Protein AF-A0A1E4HZ89-F1 (afdb_monomer_lite)

pLDDT: mean 83.58, std 18.65, range [28.02, 98.62]

Radius of gyration: 20.71 Å; chains: 1; bounding box: 51×68×58 Å

Structure (mmCIF, N/CA/C/O backbone):
data_AF-A0A1E4HZ89-F1
#
_entry.id   AF-A0A1E4HZ89-F1
#
loop_
_atom_site.group_PDB
_atom_site.id
_atom_site.type_symbol
_atom_site.label_atom_id
_atom_site.label_alt_id
_atom_site.label_comp_id
_atom_site.label_asym_id
_atom_site.label_entity_id
_atom_site.label_seq_id
_atom_site.pdbx_PDB_ins_code
_atom_site.Cartn_x
_atom_site.Cartn_y
_atom_site.Cartn_z
_atom_site.occupancy
_atom_site.B_iso_or_equiv
_atom_site.auth_seq_id
_atom_site.auth_comp_id
_atom_site.auth_asym_id
_atom_site.auth_atom_id
_atom_site.pdbx_PDB_model_num
ATOM 1 N N . MET A 1 1 ? -12.493 -51.274 3.782 1.00 38.47 1 MET A N 1
ATOM 2 C CA . MET A 1 1 ? -12.493 -49.845 4.154 1.00 38.47 1 MET A CA 1
ATOM 3 C C . MET A 1 1 ? -11.578 -49.133 3.180 1.00 38.47 1 MET A C 1
ATOM 5 O O . MET A 1 1 ? -10.373 -49.321 3.256 1.00 38.47 1 MET A O 1
ATOM 9 N N . HIS A 1 2 ? -12.146 -48.437 2.197 1.00 28.73 2 HIS A N 1
ATOM 10 C CA . HIS A 1 2 ? -11.366 -47.628 1.265 1.00 28.73 2 HIS A CA 1
ATOM 11 C C . HIS A 1 2 ? -11.019 -46.309 1.952 1.00 28.73 2 HIS A C 1
ATOM 13 O O . HIS A 1 2 ? -11.906 -45.521 2.266 1.00 28.73 2 HIS A O 1
ATOM 19 N N . SER A 1 3 ? -9.734 -46.107 2.233 1.00 28.02 3 SER A N 1
ATOM 20 C CA . SER A 1 3 ? -9.190 -44.821 2.651 1.00 28.02 3 SER A CA 1
ATOM 21 C C . SER A 1 3 ? -9.197 -43.888 1.444 1.00 28.02 3 SER A C 1
ATOM 23 O O . SER A 1 3 ? -8.428 -44.079 0.501 1.00 28.02 3 SER A O 1
ATOM 25 N N . VAL A 1 4 ? -10.090 -42.905 1.459 1.00 31.19 4 VAL A N 1
ATOM 26 C CA . VAL A 1 4 ? -10.062 -41.792 0.513 1.00 31.19 4 VAL A CA 1
ATOM 27 C C . VAL A 1 4 ? -8.938 -40.863 0.964 1.00 31.19 4 VAL A C 1
ATOM 29 O O . VAL A 1 4 ? -9.055 -40.189 1.984 1.00 31.19 4 VAL A O 1
ATOM 32 N N . SER A 1 5 ? -7.821 -40.876 0.239 1.00 31.05 5 SER A N 1
ATOM 33 C CA . SER A 1 5 ? -6.801 -39.838 0.344 1.00 31.05 5 SER A CA 1
ATOM 34 C C . SER A 1 5 ? -7.347 -38.578 -0.320 1.00 31.05 5 SER A C 1
ATOM 36 O O . SER A 1 5 ? -7.520 -38.551 -1.540 1.00 31.05 5 SER A O 1
ATOM 38 N N . PHE A 1 6 ? -7.626 -37.541 0.462 1.00 32.03 6 PHE A N 1
ATOM 39 C CA . PHE A 1 6 ? -7.800 -36.205 -0.092 1.00 32.03 6 PHE A CA 1
ATOM 40 C C . PHE A 1 6 ? -6.425 -35.736 -0.574 1.00 32.03 6 PHE A C 1
ATOM 42 O O . PHE A 1 6 ? -5.518 -35.531 0.230 1.00 32.03 6 PHE A O 1
ATOM 49 N N . GLN A 1 7 ? -6.249 -35.640 -1.893 1.00 33.28 7 GLN A N 1
ATOM 50 C CA . GLN A 1 7 ? -5.166 -34.844 -2.458 1.00 33.28 7 GLN A CA 1
ATOM 51 C C . GLN A 1 7 ? -5.393 -33.406 -1.989 1.00 33.28 7 GLN A C 1
ATOM 53 O O . GLN A 1 7 ? -6.459 -32.843 -2.239 1.00 33.28 7 GLN A O 1
ATOM 58 N N . ALA A 1 8 ? -4.415 -32.841 -1.282 1.00 37.22 8 ALA A N 1
ATOM 59 C CA . ALA A 1 8 ? -4.317 -31.401 -1.125 1.00 37.22 8 ALA A CA 1
ATOM 60 C C . ALA A 1 8 ? -4.222 -30.826 -2.543 1.00 37.22 8 ALA A C 1
ATOM 62 O O . ALA A 1 8 ? -3.227 -31.045 -3.231 1.00 37.22 8 ALA A O 1
ATOM 63 N N . GLY A 1 9 ? -5.307 -30.220 -3.025 1.00 33.50 9 GLY A N 1
ATOM 64 C CA . GLY A 1 9 ? -5.227 -29.375 -4.206 1.00 33.50 9 GLY A CA 1
ATOM 65 C C . GLY A 1 9 ? -4.279 -28.233 -3.874 1.00 33.50 9 GLY A C 1
ATOM 66 O O . GLY A 1 9 ? -4.350 -27.709 -2.763 1.00 33.50 9 GLY A O 1
ATOM 67 N N . ASP A 1 10 ? -3.381 -27.902 -4.798 1.00 39.47 10 ASP A N 1
ATOM 68 C CA . ASP A 1 10 ? -2.525 -26.724 -4.695 1.00 39.47 10 ASP A CA 1
ATOM 69 C C . ASP A 1 10 ? -3.422 -25.520 -4.383 1.00 39.47 10 ASP A C 1
ATOM 71 O O . ASP A 1 10 ? -4.192 -25.077 -5.238 1.00 39.47 10 ASP A O 1
ATOM 75 N N . ALA A 1 11 ? -3.402 -25.045 -3.136 1.00 53.88 11 ALA A N 1
ATOM 76 C CA . ALA A 1 11 ? -4.078 -23.809 -2.788 1.00 53.88 11 ALA A CA 1
ATOM 77 C C . ALA A 1 11 ? -3.422 -22.719 -3.638 1.00 53.88 11 ALA A C 1
ATOM 79 O O . ALA A 1 11 ? -2.211 -22.504 -3.560 1.00 53.88 11 ALA A O 1
ATOM 80 N N . GLU A 1 12 ? -4.201 -22.107 -4.527 1.00 69.19 12 GLU A N 1
ATOM 81 C CA . GLU A 1 12 ? -3.707 -21.062 -5.410 1.00 69.19 12 GLU A CA 1
ATOM 82 C C . GLU A 1 12 ? -3.170 -19.919 -4.537 1.00 69.19 12 GLU A C 1
ATOM 84 O O . GLU A 1 12 ? -3.906 -19.335 -3.741 1.00 69.19 12 GLU A O 1
ATOM 89 N N . MET A 1 13 ? -1.861 -19.658 -4.622 1.00 81.12 13 MET A N 1
ATOM 90 C CA . MET A 1 13 ? -1.202 -18.612 -3.839 1.00 81.12 13 MET A CA 1
ATOM 91 C C . MET A 1 13 ? -1.906 -17.277 -4.088 1.00 81.12 13 MET A C 1
ATOM 93 O O . MET A 1 13 ? -2.070 -16.868 -5.238 1.00 81.12 13 MET A O 1
ATOM 97 N N . MET A 1 14 ? -2.267 -16.575 -3.013 1.00 91.75 14 MET A N 1
ATOM 98 C CA . MET A 1 14 ? -2.936 -15.281 -3.109 1.00 91.75 14 MET A CA 1
ATOM 99 C C . MET A 1 14 ? -2.130 -14.308 -3.975 1.00 91.75 14 MET A C 1
ATOM 101 O O . MET A 1 14 ? -0.966 -14.007 -3.690 1.00 91.75 14 MET A O 1
ATOM 105 N N . THR A 1 15 ? -2.750 -13.778 -5.027 1.00 95.31 15 THR A N 1
ATOM 106 C CA . THR A 1 15 ? -2.071 -12.861 -5.944 1.00 95.31 15 THR A CA 1
ATOM 107 C C . THR A 1 15 ? -2.088 -11.417 -5.423 1.00 95.31 15 THR A C 1
ATOM 109 O O . THR A 1 15 ? -2.892 -11.078 -4.548 1.00 95.31 15 THR A O 1
ATOM 112 N N . PRO A 1 16 ? -1.237 -10.511 -5.943 1.00 97.25 16 PRO A N 1
ATOM 113 C CA . PRO A 1 16 ? -1.286 -9.099 -5.565 1.00 97.25 16 PRO A CA 1
ATOM 114 C C . PRO A 1 16 ? -2.651 -8.443 -5.819 1.00 97.25 16 PRO A C 1
ATOM 116 O O . PRO A 1 16 ? -3.071 -7.588 -5.037 1.00 97.25 16 PRO A O 1
ATOM 119 N N . MET A 1 17 ? -3.367 -8.831 -6.883 1.00 97.38 17 MET A N 1
ATOM 120 C CA . MET A 1 17 ? -4.728 -8.345 -7.135 1.00 97.38 17 MET A CA 1
ATOM 121 C C . MET A 1 17 ? -5.741 -8.881 -6.117 1.00 97.38 17 MET A C 1
ATOM 123 O O . MET A 1 17 ? -6.589 -8.105 -5.671 1.00 97.38 17 MET A O 1
ATOM 127 N N . ASP A 1 18 ? -5.630 -10.144 -5.697 1.00 96.12 18 ASP A N 1
ATOM 128 C CA . ASP A 1 18 ? -6.488 -10.707 -4.644 1.00 96.12 18 ASP A CA 1
ATOM 129 C C . ASP A 1 18 ? -6.245 -10.000 -3.308 1.00 96.12 18 ASP A C 1
ATOM 131 O O . ASP A 1 18 ? -7.186 -9.575 -2.635 1.00 96.12 18 ASP A O 1
ATOM 135 N N . TYR A 1 19 ? -4.978 -9.764 -2.960 1.00 97.06 19 TYR A N 1
ATOM 136 C CA . TYR A 1 19 ? -4.619 -9.039 -1.743 1.00 97.06 19 TYR A CA 1
ATOM 137 C C . TYR A 1 19 ? -5.090 -7.579 -1.779 1.00 97.06 19 TYR A C 1
ATOM 139 O O . TYR A 1 19 ? -5.625 -7.062 -0.797 1.00 97.06 19 TYR A O 1
ATOM 147 N N . LYS A 1 20 ? -4.987 -6.909 -2.936 1.00 97.88 20 LYS A N 1
ATOM 148 C CA . LYS A 1 20 ? -5.613 -5.595 -3.155 1.00 97.88 20 LYS A CA 1
ATOM 149 C C . LYS A 1 20 ? -7.128 -5.649 -2.927 1.00 97.88 20 LYS A C 1
ATOM 151 O O . LYS A 1 20 ? -7.670 -4.744 -2.294 1.00 97.88 20 LYS A O 1
ATOM 156 N N . ALA A 1 21 ? -7.812 -6.689 -3.403 1.00 97.06 21 ALA A N 1
ATOM 157 C CA . ALA A 1 21 ? -9.255 -6.830 -3.220 1.00 97.06 21 ALA A CA 1
ATOM 158 C C . ALA A 1 21 ? -9.650 -6.936 -1.736 1.00 97.06 21 ALA A C 1
ATOM 160 O O . ALA A 1 21 ? -10.709 -6.429 -1.360 1.00 97.06 21 ALA A O 1
ATOM 161 N N . ARG A 1 22 ? -8.784 -7.498 -0.876 1.00 97.00 22 ARG A N 1
ATOM 162 C CA . ARG A 1 22 ? -8.995 -7.512 0.584 1.00 97.00 22 ARG A CA 1
ATOM 163 C C . ARG A 1 22 ? -9.054 -6.101 1.173 1.00 97.00 22 ARG A C 1
ATOM 165 O O . ARG A 1 22 ? -9.954 -5.815 1.956 1.00 97.00 22 ARG A O 1
ATOM 172 N N . TYR A 1 23 ? -8.182 -5.188 0.739 1.00 98.25 23 TYR A N 1
ATOM 173 C CA . TYR A 1 23 ? -8.249 -3.771 1.132 1.00 98.25 23 TYR A CA 1
ATOM 174 C C . TYR A 1 23 ? -9.481 -3.039 0.583 1.00 98.25 23 TYR A C 1
ATOM 176 O O . TYR A 1 23 ? -9.941 -2.062 1.172 1.00 98.25 23 TYR A O 1
ATOM 184 N N . GLU A 1 24 ? -10.032 -3.484 -0.547 1.00 97.62 24 GLU A N 1
ATOM 185 C CA . GLU A 1 24 ? -11.207 -2.874 -1.184 1.00 97.62 24 GLU A CA 1
ATOM 186 C C . GLU A 1 24 ? -12.546 -3.457 -0.707 1.00 97.62 24 GLU A C 1
ATOM 188 O O . GLU A 1 24 ? -13.610 -3.039 -1.177 1.00 97.62 24 GLU A O 1
ATOM 193 N N . LYS A 1 25 ? -12.509 -4.419 0.218 1.00 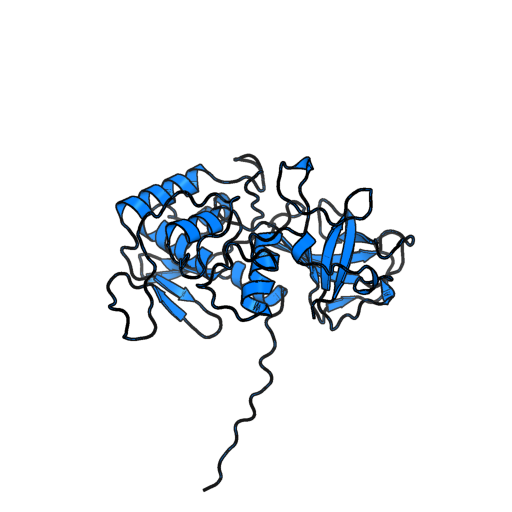96.62 25 LYS A N 1
ATOM 194 C CA . LYS A 1 25 ? -13.700 -5.089 0.740 1.00 96.62 25 LYS A CA 1
ATOM 195 C C . LYS A 1 25 ? -13.536 -5.475 2.213 1.00 96.62 25 LYS A C 1
ATOM 197 O O . LYS A 1 25 ? -13.838 -6.600 2.603 1.00 96.62 25 LYS A O 1
ATOM 202 N N . ILE A 1 26 ? -13.095 -4.530 3.038 1.00 97.88 26 ILE A N 1
ATOM 203 C CA . ILE A 1 26 ? -13.018 -4.719 4.489 1.00 97.88 26 ILE A CA 1
ATOM 204 C C . ILE A 1 26 ? -14.432 -4.686 5.067 1.00 97.88 26 ILE A C 1
ATOM 206 O O . ILE A 1 26 ? -15.156 -3.709 4.886 1.00 97.88 26 ILE A O 1
ATOM 210 N N . VAL A 1 27 ? -14.841 -5.738 5.773 1.00 96.88 27 VAL A N 1
ATOM 211 C CA . VAL A 1 27 ? -16.171 -5.808 6.390 1.00 96.88 27 VAL A CA 1
ATOM 212 C C . VAL A 1 27 ? -16.125 -5.201 7.791 1.00 96.88 27 VAL A C 1
ATOM 214 O O . VAL A 1 27 ? -15.467 -5.715 8.687 1.00 96.88 27 VAL A O 1
ATOM 217 N N . VAL A 1 28 ? -16.845 -4.107 8.010 1.00 97.19 28 VAL A N 1
ATOM 218 C CA . VAL A 1 28 ? -16.957 -3.440 9.313 1.00 97.19 28 VAL A CA 1
ATOM 219 C C . VAL A 1 28 ? -18.312 -3.784 9.928 1.00 97.19 28 VAL A C 1
ATOM 221 O O . VAL A 1 28 ? -19.349 -3.458 9.342 1.00 97.19 28 VAL A O 1
ATOM 224 N N . ARG A 1 29 ? -18.328 -4.416 11.110 1.00 95.44 29 ARG A N 1
ATOM 225 C CA . ARG A 1 29 ? -19.560 -4.582 11.895 1.00 95.44 29 ARG A CA 1
ATOM 226 C C . ARG A 1 29 ? -19.904 -3.282 12.616 1.00 95.44 29 ARG A C 1
ATOM 228 O O . ARG A 1 29 ? -19.109 -2.741 13.382 1.00 95.44 29 ARG A O 1
ATOM 235 N N . LEU A 1 30 ? -21.102 -2.781 12.352 1.00 95.06 30 LEU A N 1
ATOM 236 C CA . LEU A 1 30 ? -21.625 -1.541 12.909 1.00 95.06 30 LEU A CA 1
ATOM 237 C C . LEU A 1 30 ? -22.290 -1.784 14.270 1.00 95.06 30 LEU A C 1
ATOM 239 O O . LEU A 1 30 ? -22.730 -2.893 14.575 1.00 95.06 30 LEU A O 1
ATOM 243 N N . LYS A 1 31 ? -22.469 -0.717 15.058 1.00 91.94 31 LYS A N 1
ATOM 244 C CA . LYS A 1 31 ? -23.149 -0.758 16.373 1.00 91.94 31 LYS A CA 1
ATOM 245 C C . LYS A 1 31 ? -24.546 -1.380 16.343 1.00 91.94 31 LYS A C 1
ATOM 247 O O . LYS A 1 31 ? -25.000 -1.950 17.326 1.00 91.94 31 LYS A O 1
ATOM 252 N N . ASN A 1 32 ? -25.244 -1.250 15.218 1.00 91.19 32 ASN A N 1
ATOM 253 C CA . ASN A 1 32 ? -26.590 -1.790 15.024 1.00 91.19 32 ASN A CA 1
ATOM 254 C C . ASN A 1 32 ? -26.600 -3.258 14.545 1.00 91.19 32 ASN A C 1
ATOM 256 O O . ASN A 1 32 ? -27.650 -3.746 14.132 1.00 91.19 32 ASN A O 1
ATOM 260 N N . GLY A 1 33 ? -25.443 -3.929 14.534 1.00 89.50 33 GLY A N 1
ATOM 261 C CA . GLY A 1 33 ? -25.275 -5.310 14.081 1.00 89.50 33 GLY A CA 1
ATOM 262 C C . GLY A 1 33 ? -25.236 -5.494 12.561 1.00 89.50 33 GLY A C 1
ATOM 263 O O . GLY A 1 33 ? -25.053 -6.616 12.098 1.00 89.50 33 GLY A O 1
ATOM 264 N N . LYS A 1 34 ? -25.403 -4.428 11.765 1.00 95.19 34 LYS A N 1
ATOM 265 C CA . LYS A 1 34 ? -25.249 -4.497 10.303 1.00 95.19 34 LYS A CA 1
ATOM 266 C C . LYS A 1 34 ? -23.777 -4.521 9.915 1.00 95.19 34 LYS A C 1
ATOM 268 O O . LYS A 1 34 ? -22.919 -4.058 10.658 1.00 95.19 34 LYS A O 1
ATOM 273 N N . GLU A 1 35 ? -23.506 -5.000 8.710 1.00 96.75 35 GLU A N 1
ATOM 274 C CA . GLU A 1 35 ? -22.167 -5.004 8.127 1.00 96.75 35 GLU A CA 1
ATOM 275 C C . GLU A 1 35 ? -22.076 -3.974 6.996 1.00 96.75 35 GLU A C 1
ATOM 277 O O . GLU A 1 35 ? -23.022 -3.792 6.225 1.00 96.75 35 GLU A O 1
ATOM 282 N N . GLN A 1 36 ? -20.932 -3.299 6.898 1.00 97.50 36 GLN A N 1
ATOM 283 C CA . GLN A 1 36 ? -20.606 -2.367 5.823 1.00 97.50 36 GLN A CA 1
ATOM 284 C C . GLN A 1 36 ? -19.280 -2.775 5.181 1.00 97.50 36 GLN A C 1
ATOM 286 O O . GLN A 1 36 ? -18.285 -2.947 5.876 1.00 97.50 36 GLN A O 1
ATOM 291 N N . ALA A 1 37 ? -19.253 -2.888 3.852 1.00 98.06 37 ALA A N 1
ATOM 292 C CA . ALA A 1 37 ? -18.002 -3.018 3.112 1.00 98.06 37 ALA A CA 1
ATOM 293 C C . ALA A 1 37 ? -17.330 -1.642 2.988 1.00 98.06 37 ALA A C 1
ATOM 295 O O . ALA A 1 37 ? -17.957 -0.684 2.529 1.00 98.06 37 ALA A O 1
ATOM 296 N N . VAL A 1 38 ? -16.066 -1.561 3.389 1.00 98.56 38 VAL A N 1
ATOM 297 C CA . VAL A 1 38 ? -15.238 -0.354 3.400 1.00 98.56 38 VAL A CA 1
ATOM 298 C C . VAL A 1 38 ? -13.978 -0.589 2.575 1.00 98.56 38 VAL A C 1
ATOM 300 O O . VAL A 1 38 ? -13.384 -1.666 2.607 1.00 98.56 38 VAL A O 1
ATOM 303 N N . LYS A 1 39 ? -13.562 0.436 1.834 1.00 98.62 39 LYS A N 1
ATOM 304 C CA . LYS A 1 39 ? -12.314 0.462 1.070 1.00 98.62 39 LYS A CA 1
ATOM 305 C C . LYS A 1 39 ? -11.252 1.237 1.833 1.00 98.62 39 LYS A C 1
ATOM 307 O O . LYS A 1 39 ? -11.491 2.379 2.212 1.00 98.62 39 LYS A O 1
ATOM 312 N N . VAL A 1 40 ? -10.066 0.654 1.966 1.00 98.44 40 VAL A N 1
ATOM 313 C CA . VAL A 1 40 ? -8.839 1.328 2.408 1.00 98.44 40 VAL A CA 1
ATOM 314 C C . VAL A 1 40 ? -7.850 1.298 1.246 1.00 98.44 40 VAL A C 1
ATOM 316 O O . VAL A 1 40 ? -6.931 0.490 1.194 1.00 98.44 40 VAL A O 1
ATOM 319 N N . ASN A 1 41 ? -8.091 2.154 0.254 1.00 97.88 41 ASN A N 1
ATOM 320 C CA . ASN A 1 41 ? -7.335 2.175 -1.003 1.00 97.88 41 ASN A CA 1
ATOM 321 C C . ASN A 1 41 ? -6.745 3.554 -1.335 1.00 97.88 41 ASN A C 1
ATOM 323 O O . ASN A 1 41 ? -6.214 3.762 -2.424 1.00 97.88 41 ASN A O 1
ATOM 327 N N . MET A 1 42 ? -6.819 4.512 -0.414 1.00 97.12 42 MET A N 1
ATOM 328 C CA . MET A 1 42 ? -6.169 5.810 -0.570 1.00 97.12 42 MET A CA 1
ATOM 329 C C . MET A 1 42 ? -4.655 5.673 -0.389 1.00 97.12 42 MET A C 1
ATOM 331 O O . MET A 1 42 ? -4.192 4.885 0.434 1.00 97.12 42 MET A O 1
ATOM 335 N N . TYR A 1 43 ? -3.869 6.454 -1.133 1.00 95.25 43 TYR A N 1
ATOM 336 C CA . TYR A 1 43 ? -2.443 6.568 -0.830 1.00 95.25 43 TYR A CA 1
ATOM 337 C C . TYR A 1 43 ? -2.281 7.354 0.471 1.00 95.25 43 TYR A C 1
ATOM 339 O O . TYR A 1 43 ? -2.945 8.380 0.641 1.00 95.25 43 TYR A O 1
ATOM 347 N N . ARG A 1 44 ? -1.409 6.900 1.374 1.00 92.75 44 ARG A N 1
ATOM 348 C CA . ARG A 1 44 ? -1.027 7.638 2.585 1.00 92.75 44 ARG A CA 1
ATOM 349 C C . ARG A 1 44 ? 0.434 7.415 2.910 1.00 92.75 44 ARG A C 1
ATOM 351 O O . ARG A 1 44 ? 0.824 6.297 3.199 1.00 92.75 44 ARG A O 1
ATOM 358 N N . LEU A 1 45 ? 1.210 8.495 2.918 1.00 87.19 45 LEU A N 1
ATOM 359 C CA . LEU A 1 45 ? 2.614 8.488 3.313 1.00 87.19 45 LEU A CA 1
ATOM 360 C C . LEU A 1 45 ? 2.797 9.436 4.490 1.00 87.19 45 LEU A C 1
ATOM 362 O O . LEU A 1 45 ? 2.427 10.608 4.420 1.00 87.19 45 LEU A O 1
ATOM 366 N N . ARG A 1 46 ? 3.435 8.951 5.554 1.00 83.56 46 ARG A N 1
ATOM 367 C CA . ARG A 1 46 ? 3.619 9.712 6.797 1.00 83.56 46 ARG A CA 1
ATOM 368 C C . ARG A 1 46 ? 4.281 11.082 6.605 1.00 83.56 46 ARG A C 1
ATOM 370 O O . ARG A 1 46 ? 3.973 12.013 7.340 1.00 83.56 46 ARG A O 1
ATOM 377 N N . VAL A 1 47 ? 5.209 11.190 5.656 1.00 82.75 47 VAL A N 1
ATOM 378 C CA . VAL A 1 47 ? 5.978 12.422 5.416 1.00 82.75 47 VAL A CA 1
ATOM 379 C C . VAL A 1 47 ? 5.253 13.422 4.511 1.00 82.75 47 VAL A C 1
ATOM 381 O O . VAL A 1 47 ? 5.743 14.534 4.327 1.00 82.75 47 VAL A O 1
ATOM 384 N N . MET A 1 48 ? 4.084 13.068 3.958 1.00 84.88 48 MET A N 1
ATOM 385 C CA . MET A 1 48 ? 3.265 14.030 3.221 1.00 84.88 48 MET A CA 1
ATOM 386 C C . MET A 1 48 ? 2.492 14.960 4.169 1.00 84.88 48 MET A C 1
ATOM 388 O O . MET A 1 48 ? 1.919 14.482 5.154 1.00 84.88 48 MET A O 1
ATOM 392 N N . PRO A 1 49 ? 2.404 16.268 3.852 1.00 86.25 49 PRO A N 1
ATOM 393 C CA . PRO A 1 49 ? 1.675 17.238 4.664 1.00 86.25 49 PRO A CA 1
ATOM 394 C C . PRO A 1 49 ? 0.194 16.892 4.836 1.00 86.25 49 PRO A C 1
ATOM 396 O O . PRO A 1 49 ? -0.477 16.510 3.873 1.00 86.25 49 PRO A O 1
ATOM 399 N N . GLU A 1 50 ? -0.339 17.097 6.039 1.00 86.62 50 GLU A N 1
ATOM 400 C CA . GLU A 1 50 ? -1.774 16.980 6.321 1.00 86.62 50 GLU A CA 1
ATOM 401 C C . GLU A 1 50 ? -2.596 17.897 5.391 1.00 86.62 50 GLU A C 1
ATOM 403 O O . GLU A 1 50 ? -2.147 18.968 4.979 1.00 86.62 50 GLU A O 1
ATOM 408 N N . GLY A 1 51 ? -3.792 17.453 4.995 1.00 83.69 51 GLY A N 1
ATOM 409 C CA . GLY A 1 51 ? -4.662 18.179 4.057 1.00 83.69 51 GLY A CA 1
ATOM 410 C C . GLY A 1 51 ? -4.321 18.003 2.570 1.00 83.69 51 GLY A C 1
ATOM 411 O O . GLY A 1 51 ? -5.130 18.364 1.718 1.00 83.69 51 GLY A O 1
ATOM 412 N N . THR A 1 52 ? -3.180 17.396 2.232 1.00 88.19 52 THR A N 1
ATOM 413 C CA . THR A 1 52 ? -2.857 17.014 0.847 1.00 88.19 52 THR A CA 1
ATOM 414 C C . THR A 1 52 ? -3.356 15.605 0.511 1.00 88.19 52 THR A C 1
ATOM 416 O O . THR A 1 52 ? -3.597 14.770 1.394 1.00 88.19 52 THR A O 1
ATOM 419 N N . TYR A 1 53 ? -3.512 15.311 -0.786 1.00 87.38 53 TYR A N 1
ATOM 420 C CA . TYR A 1 53 ? -3.719 13.932 -1.229 1.00 87.38 53 TYR A CA 1
ATOM 421 C C . TYR A 1 53 ? -2.479 13.108 -0.873 1.00 87.38 53 TYR A C 1
ATOM 423 O O . TYR A 1 53 ? -1.386 13.442 -1.319 1.00 87.38 53 TYR A O 1
ATOM 431 N N . GLY A 1 54 ? -2.641 12.077 -0.041 1.00 85.56 54 GLY A N 1
ATOM 432 C CA . GLY A 1 54 ? -1.511 11.321 0.496 1.00 85.56 54 GLY A CA 1
ATOM 433 C C . GLY A 1 54 ? -1.014 11.746 1.881 1.00 85.56 54 GLY A C 1
ATOM 434 O O . GLY A 1 54 ? -0.366 10.955 2.558 1.00 85.56 54 GLY A O 1
ATOM 435 N N . GLY A 1 55 ? -1.374 12.944 2.349 1.00 85.69 55 GLY A N 1
ATOM 436 C CA . GLY A 1 55 ? -1.038 13.491 3.669 1.00 85.69 55 GLY A CA 1
ATOM 437 C C . GLY A 1 55 ? -1.371 12.639 4.897 1.00 85.69 55 GLY A C 1
ATOM 438 O O . GLY A 1 55 ? -2.420 12.017 4.995 1.00 85.69 55 GLY A O 1
ATOM 439 N N . TYR A 1 56 ? -0.519 12.645 5.902 1.00 86.56 56 TYR A N 1
ATOM 440 C CA . TYR A 1 56 ? -0.807 11.942 7.147 1.00 86.56 56 TYR A CA 1
ATOM 441 C C . TYR A 1 56 ? -1.896 12.654 7.974 1.00 86.56 56 TYR A C 1
ATOM 443 O O . TYR A 1 56 ? -1.770 13.846 8.245 1.00 86.56 56 TYR A O 1
ATOM 451 N N . ASN A 1 57 ? -2.958 11.949 8.388 1.00 92.00 57 ASN A N 1
ATOM 452 C CA . ASN A 1 57 ? -4.029 12.525 9.215 1.00 92.00 57 ASN A CA 1
ATOM 453 C C . ASN A 1 57 ? -3.701 12.368 10.707 1.00 92.00 57 ASN A C 1
ATOM 455 O O . ASN A 1 57 ? -4.132 11.427 11.383 1.00 92.00 57 ASN A O 1
ATOM 459 N N . GLN A 1 58 ? -2.886 13.292 11.211 1.00 91.00 58 GLN A N 1
ATOM 460 C CA . GLN A 1 58 ? -2.433 13.286 12.599 1.00 91.00 58 GLN A CA 1
ATOM 461 C C . GLN A 1 58 ? -3.608 13.455 13.573 1.00 91.00 58 GLN A C 1
ATOM 463 O O . GLN A 1 58 ? -3.626 12.815 14.628 1.00 91.00 58 GLN A O 1
ATOM 468 N N . THR A 1 59 ? -4.600 14.269 13.204 1.00 93.88 59 THR A N 1
ATOM 469 C CA . THR A 1 59 ? -5.781 14.552 14.029 1.00 93.88 59 THR A CA 1
ATOM 470 C C . THR A 1 59 ? -6.600 13.286 14.301 1.00 93.88 59 THR A C 1
ATOM 472 O O . THR A 1 59 ? -6.893 12.966 15.456 1.00 93.88 59 THR A O 1
ATOM 475 N N . ALA A 1 60 ? -6.925 12.519 13.255 1.00 95.75 60 ALA A N 1
ATOM 476 C CA . ALA A 1 60 ? -7.686 11.276 13.382 1.00 95.75 60 ALA A CA 1
ATOM 477 C C . ALA A 1 60 ? -6.936 10.230 14.217 1.00 95.75 60 ALA A C 1
ATOM 479 O O . ALA A 1 60 ? -7.535 9.612 15.102 1.00 95.75 60 ALA A O 1
ATOM 480 N N . LYS A 1 61 ? -5.618 10.089 14.005 1.00 94.12 61 LYS A N 1
ATOM 481 C CA . LYS A 1 61 ? -4.780 9.217 14.834 1.00 94.12 61 LYS A CA 1
ATOM 482 C C . LYS A 1 61 ? -4.822 9.633 16.300 1.00 94.12 61 LYS A C 1
ATOM 484 O O . LYS A 1 61 ? -5.013 8.784 17.162 1.00 94.12 61 LYS A O 1
ATOM 489 N N . GLN A 1 62 ? -4.620 10.912 16.613 1.00 94.69 62 GLN A N 1
ATOM 490 C CA . GLN A 1 62 ? -4.620 11.381 18.003 1.00 94.69 62 GLN A CA 1
ATOM 491 C C . GLN A 1 62 ? -5.958 11.108 18.691 1.00 94.69 62 GLN A C 1
ATOM 493 O O . GLN A 1 62 ? -5.965 10.621 19.820 1.00 94.69 62 GLN A O 1
ATOM 498 N N . ALA A 1 63 ? -7.076 11.353 18.001 1.00 97.06 63 ALA A N 1
ATOM 499 C CA . ALA A 1 63 ? -8.405 11.047 18.519 1.00 97.06 63 ALA A CA 1
ATOM 500 C C . ALA A 1 63 ? -8.588 9.542 18.783 1.00 97.06 63 ALA A C 1
ATOM 502 O O . ALA A 1 63 ? -9.090 9.164 19.844 1.00 97.06 63 ALA A O 1
ATOM 503 N N . PHE A 1 64 ? -8.129 8.685 17.863 1.00 96.88 64 PHE A N 1
ATOM 504 C CA . PHE A 1 64 ? -8.162 7.232 18.035 1.00 96.88 64 PHE A CA 1
ATOM 505 C C . PHE A 1 64 ? -7.320 6.780 19.230 1.00 96.88 64 PHE A C 1
ATOM 507 O O . PHE A 1 64 ? -7.821 6.091 20.113 1.00 96.88 64 PHE A O 1
ATOM 514 N N . MET A 1 65 ? -6.061 7.218 19.306 1.00 92.62 65 MET A N 1
ATOM 515 C CA . MET A 1 65 ? -5.153 6.844 20.394 1.00 92.62 65 MET A CA 1
ATOM 516 C C . MET A 1 65 ? -5.659 7.345 21.752 1.00 92.62 65 MET A C 1
ATOM 518 O O . MET A 1 65 ? -5.505 6.656 22.754 1.00 92.62 65 MET A O 1
ATOM 522 N N . ALA A 1 66 ? -6.309 8.513 21.802 1.00 93.19 66 ALA A N 1
ATOM 523 C CA . ALA A 1 66 ? -6.931 9.016 23.024 1.00 93.19 66 ALA A CA 1
ATOM 524 C C . ALA A 1 66 ? -8.085 8.120 23.504 1.00 93.19 66 ALA A C 1
ATOM 526 O O . ALA A 1 66 ? -8.216 7.894 24.707 1.00 93.19 66 ALA A O 1
ATOM 527 N N . LYS A 1 67 ? -8.905 7.587 22.586 1.00 94.69 67 LYS A N 1
ATOM 528 C CA . LYS A 1 67 ? -9.949 6.607 22.922 1.00 94.69 67 LYS A CA 1
ATOM 529 C C . LYS A 1 67 ? -9.347 5.273 23.351 1.00 94.69 67 LYS A C 1
ATOM 531 O O . LYS A 1 67 ? -9.729 4.781 24.405 1.00 94.69 67 LYS A O 1
ATOM 536 N N . LEU A 1 68 ? -8.361 4.761 22.614 1.00 88.75 68 LEU A N 1
ATOM 537 C CA . LEU A 1 68 ? -7.665 3.519 22.953 1.00 88.75 68 LEU A CA 1
ATOM 538 C C . LEU A 1 68 ? -7.030 3.587 24.350 1.00 88.75 68 LEU A C 1
ATOM 540 O O . LEU A 1 68 ? -7.223 2.682 25.150 1.00 88.75 68 LEU A O 1
ATOM 544 N N . ASN A 1 69 ? -6.344 4.682 24.687 1.00 86.00 69 ASN A N 1
ATOM 545 C CA . ASN A 1 69 ? -5.738 4.862 26.012 1.00 86.00 69 ASN A CA 1
ATOM 546 C C . ASN A 1 69 ? -6.775 4.967 27.138 1.00 86.00 69 ASN A C 1
ATOM 548 O O . ASN A 1 69 ? -6.492 4.600 28.274 1.00 86.00 69 ASN A O 1
ATOM 552 N N . LYS A 1 70 ? -7.953 5.529 26.846 1.00 87.75 70 LYS A N 1
ATOM 553 C CA . LYS A 1 70 ? -9.020 5.709 27.835 1.00 87.75 70 LYS A CA 1
ATOM 554 C C . LYS A 1 70 ? -9.797 4.416 28.079 1.00 87.75 70 LYS A C 1
ATOM 556 O O . LYS A 1 70 ? -10.155 4.138 29.219 1.00 87.75 70 LYS A O 1
ATOM 561 N N . ASN A 1 71 ? -10.104 3.692 27.010 1.00 85.94 71 ASN A N 1
ATOM 562 C CA . ASN A 1 71 ? -11.057 2.590 27.027 1.00 85.94 71 ASN A CA 1
ATOM 563 C C . ASN A 1 71 ? -10.378 1.212 27.005 1.00 85.94 71 ASN A C 1
ATOM 565 O O . ASN A 1 71 ? -10.972 0.241 27.457 1.00 85.94 71 ASN A O 1
ATOM 569 N N . GLY A 1 72 ? -9.155 1.113 26.476 1.00 82.81 72 GLY A N 1
ATOM 570 C CA . GLY A 1 72 ? -8.602 -0.161 26.020 1.00 82.81 72 GLY A CA 1
ATOM 571 C C . GLY A 1 72 ? -9.372 -0.696 24.809 1.00 82.81 72 GLY A C 1
ATOM 572 O O . GLY A 1 72 ? -10.068 0.052 24.124 1.00 82.81 72 GLY A O 1
ATOM 573 N N . VAL A 1 73 ? -9.243 -1.994 24.538 1.00 83.12 73 VAL A N 1
ATOM 574 C CA . VAL A 1 73 ? -10.197 -2.712 23.682 1.00 83.12 73 VAL A CA 1
ATOM 575 C C . VAL A 1 73 ? -11.355 -3.114 24.592 1.00 83.12 73 VAL A C 1
ATOM 577 O O . VAL A 1 73 ? -11.167 -3.934 25.478 1.00 83.12 73 VAL A O 1
ATOM 580 N N . ASP A 1 74 ? -12.521 -2.495 24.423 1.00 81.56 74 ASP A N 1
ATOM 581 C CA . ASP A 1 74 ? -13.686 -2.613 25.317 1.00 81.56 74 ASP A CA 1
ATOM 582 C C . ASP A 1 74 ? -14.885 -3.312 24.654 1.00 81.56 74 ASP A C 1
ATOM 584 O O . ASP A 1 74 ? -16.021 -3.241 25.123 1.00 81.56 74 ASP A O 1
ATOM 588 N N . THR A 1 75 ? -14.655 -3.956 23.514 1.00 84.31 75 THR A N 1
ATOM 589 C CA . THR A 1 75 ? -15.679 -4.634 22.721 1.00 84.31 75 THR A CA 1
ATOM 590 C C . THR A 1 75 ? -15.052 -5.790 21.962 1.00 84.31 75 THR A C 1
ATOM 592 O O . THR A 1 75 ? -13.911 -5.689 21.511 1.00 84.31 75 THR A O 1
ATOM 595 N N . GLU A 1 76 ? -15.814 -6.869 21.800 1.00 85.56 76 GLU A N 1
ATOM 596 C CA . GLU A 1 76 ? -15.458 -7.967 20.908 1.00 85.56 76 GLU A CA 1
ATOM 597 C C . GLU A 1 76 ? -15.450 -7.482 19.447 1.00 85.56 76 GLU A C 1
ATOM 599 O O . GLU A 1 76 ? -16.427 -6.921 18.944 1.00 85.56 76 GLU A O 1
ATOM 604 N N . ILE A 1 77 ? -14.338 -7.700 18.747 1.00 89.38 77 ILE A N 1
ATOM 605 C CA . ILE A 1 77 ? -14.143 -7.271 17.360 1.00 89.38 77 ILE A CA 1
ATOM 606 C C . ILE A 1 77 ? -13.966 -8.500 16.473 1.00 89.38 77 ILE A C 1
ATOM 608 O O . ILE A 1 77 ? -13.039 -9.284 16.658 1.00 89.38 77 ILE A O 1
ATOM 612 N N . ARG A 1 78 ? -14.823 -8.648 15.458 1.00 90.00 78 ARG A N 1
ATOM 613 C CA . ARG A 1 78 ? -14.630 -9.657 14.407 1.00 90.00 78 ARG A CA 1
ATOM 614 C C . ARG A 1 78 ? -13.457 -9.260 13.517 1.00 90.00 78 ARG A C 1
ATOM 616 O O . ARG A 1 78 ? -13.405 -8.126 13.052 1.00 90.00 78 ARG A O 1
ATOM 623 N N . VAL A 1 79 ? -12.582 -10.206 13.213 1.00 90.06 79 VAL A N 1
ATOM 624 C CA . VAL A 1 79 ? -11.478 -10.040 12.268 1.00 90.06 79 VAL A CA 1
ATOM 625 C C . VAL A 1 79 ? -11.592 -11.110 11.193 1.00 90.06 79 VAL A C 1
ATOM 627 O O . VAL A 1 79 ? -11.495 -12.297 11.492 1.00 90.06 79 VAL A O 1
ATOM 630 N N . ASP A 1 80 ? -11.828 -10.695 9.956 1.00 90.44 80 ASP A N 1
ATOM 631 C CA . ASP A 1 80 ? -11.907 -11.578 8.799 1.00 90.44 80 ASP A CA 1
ATOM 632 C C . ASP A 1 80 ? -10.507 -11.940 8.316 1.00 90.44 80 ASP A C 1
ATOM 634 O O . ASP A 1 80 ? -9.690 -11.076 8.000 1.00 90.44 80 ASP A O 1
ATOM 638 N N . ILE A 1 81 ? -10.263 -13.240 8.230 1.00 86.94 81 ILE A N 1
ATOM 639 C CA . ILE A 1 81 ? -9.021 -13.840 7.749 1.00 86.94 81 ILE A CA 1
ATOM 640 C C . ILE A 1 81 ? -9.309 -14.633 6.473 1.00 86.94 81 ILE A C 1
ATOM 642 O O . ILE A 1 81 ? -10.468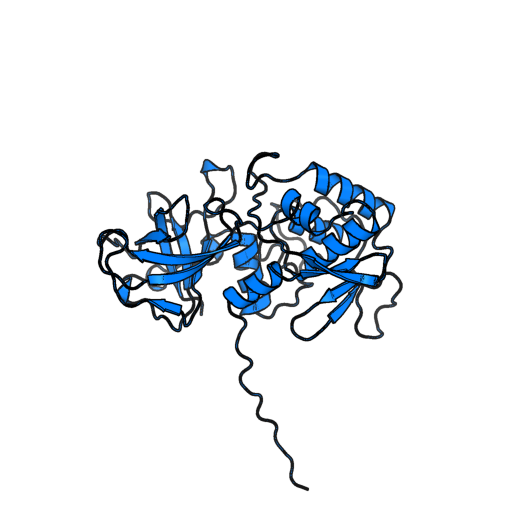 -14.822 6.101 1.00 86.94 81 ILE A O 1
ATOM 646 N N . ASP A 1 82 ? -8.266 -15.124 5.809 1.00 79.19 82 ASP A N 1
ATOM 647 C CA . ASP A 1 82 ? -8.413 -15.847 4.538 1.00 79.19 82 ASP A CA 1
ATOM 648 C C . ASP A 1 82 ? -9.340 -17.070 4.661 1.00 79.19 82 ASP A C 1
ATOM 650 O O . ASP A 1 82 ? -10.176 -17.312 3.791 1.00 79.19 82 ASP A O 1
ATOM 654 N N . GLU A 1 83 ? -9.275 -17.779 5.793 1.00 79.56 83 GLU A N 1
ATOM 655 C CA . GLU A 1 83 ? -10.084 -18.970 6.082 1.00 79.56 83 GLU A CA 1
ATOM 656 C C . GLU A 1 83 ? -11.205 -18.714 7.110 1.00 79.56 83 GLU A C 1
ATOM 658 O O . GLU A 1 83 ? -11.480 -19.538 7.983 1.00 79.56 83 GLU A O 1
ATOM 663 N N . GLY A 1 84 ? -11.881 -17.562 7.030 1.00 85.75 84 GLY A N 1
ATOM 664 C CA . GLY A 1 84 ? -13.067 -17.267 7.841 1.00 85.75 84 GLY A CA 1
ATOM 665 C C . GLY A 1 84 ? -12.893 -16.045 8.732 1.00 85.75 84 GLY A C 1
ATOM 666 O O . GLY A 1 84 ? -12.676 -14.943 8.238 1.00 85.75 84 GLY A O 1
ATOM 667 N N . TYR A 1 85 ? -13.059 -16.206 10.045 1.00 86.88 85 TYR A N 1
ATOM 668 C CA . TYR A 1 85 ? -12.931 -15.096 10.986 1.00 86.88 85 TYR A CA 1
ATOM 669 C C . TYR A 1 85 ? -12.455 -15.547 12.368 1.00 86.88 85 TYR A C 1
ATOM 671 O O . TYR A 1 85 ? -12.702 -16.673 12.802 1.00 86.88 85 TYR A O 1
ATOM 679 N N . LEU A 1 86 ? -11.815 -14.621 13.074 1.00 83.38 86 LEU A N 1
ATOM 680 C CA . LEU A 1 86 ? -11.471 -14.705 14.490 1.00 83.38 86 LEU A CA 1
ATOM 681 C C . LEU A 1 86 ? -12.158 -13.570 15.252 1.00 83.38 86 LEU A C 1
ATOM 683 O O . LEU A 1 86 ? -12.585 -12.583 14.653 1.00 83.38 86 LEU A O 1
ATOM 687 N N . TYR A 1 87 ? -12.227 -13.684 16.573 1.00 81.44 87 TYR A N 1
ATOM 688 C CA . TYR A 1 87 ? -12.645 -12.579 17.434 1.00 81.44 87 TYR A CA 1
ATOM 689 C C . TYR A 1 87 ? -11.473 -12.062 18.267 1.00 81.44 87 TYR A C 1
ATOM 691 O O . TYR A 1 87 ? -10.780 -12.825 18.934 1.00 81.44 87 TYR A O 1
ATOM 699 N N . LEU A 1 88 ? -11.239 -10.755 18.222 1.00 79.81 88 LEU A N 1
ATOM 700 C CA . LEU A 1 88 ? -10.479 -10.060 19.250 1.00 79.81 88 LEU A CA 1
ATOM 701 C C . LEU A 1 88 ? -11.438 -9.830 20.416 1.00 79.81 88 LEU A C 1
ATOM 703 O O . LEU A 1 88 ? -12.327 -8.987 20.313 1.00 79.81 88 LEU A O 1
ATOM 707 N N . ASP A 1 89 ? -11.264 -10.586 21.491 1.00 72.94 89 ASP A N 1
ATOM 708 C CA . ASP A 1 89 ? -12.146 -10.547 22.655 1.00 72.94 89 ASP A CA 1
ATOM 709 C C . ASP A 1 89 ? -11.358 -10.052 23.878 1.00 72.94 89 ASP A C 1
ATOM 711 O O . ASP A 1 89 ? -10.369 -10.685 24.277 1.00 72.94 89 ASP A O 1
ATOM 715 N N . PRO A 1 90 ? -11.749 -8.912 24.472 1.00 66.44 90 PRO A N 1
ATOM 716 C CA . PRO A 1 90 ? -11.061 -8.375 25.633 1.00 66.44 90 PRO A CA 1
ATOM 717 C C . PRO A 1 90 ? -11.257 -9.208 26.901 1.00 66.44 90 PRO A C 1
ATOM 719 O O . PRO A 1 90 ? -10.409 -9.116 27.788 1.00 66.44 90 PRO A O 1
ATOM 722 N N . ASP A 1 91 ? -12.281 -10.057 26.990 1.00 65.19 91 ASP A N 1
ATOM 723 C CA . ASP A 1 91 ? -12.661 -10.792 28.202 1.00 65.19 91 ASP A CA 1
ATOM 724 C C . ASP A 1 91 ? -12.118 -12.234 28.248 1.00 65.19 91 ASP A C 1
ATOM 726 O O . ASP A 1 91 ? -12.142 -12.872 29.303 1.00 65.19 91 ASP A O 1
ATOM 730 N N . LEU A 1 92 ? -11.552 -12.744 27.149 1.00 60.88 92 LEU A N 1
ATOM 731 C CA . LEU A 1 92 ? -11.143 -14.149 27.043 1.00 60.88 92 LEU A CA 1
ATOM 732 C C . LEU A 1 92 ? -9.827 -14.508 27.754 1.00 60.88 92 LEU A C 1
ATOM 734 O O . LEU A 1 92 ? -8.772 -13.921 27.511 1.00 60.88 92 LEU A O 1
ATOM 738 N N . ASP A 1 93 ? -9.859 -15.558 28.577 1.00 51.44 93 ASP A N 1
ATOM 739 C CA . ASP A 1 93 ? -8.661 -16.184 29.153 1.00 51.44 93 ASP A CA 1
ATOM 740 C C . ASP A 1 93 ? -7.897 -16.969 28.055 1.00 51.44 93 ASP A C 1
ATOM 742 O O . ASP A 1 93 ? -8.539 -17.645 27.240 1.00 51.44 93 ASP A O 1
ATOM 746 N N . PRO A 1 94 ? -6.551 -16.898 27.961 1.00 44.16 94 PRO A N 1
ATOM 747 C CA . PRO A 1 94 ? -5.810 -17.526 26.871 1.00 44.16 94 PRO A CA 1
ATOM 748 C C . PRO A 1 94 ? -5.926 -19.056 26.945 1.00 44.16 94 PRO A C 1
ATOM 750 O O . PRO A 1 94 ? -5.244 -19.703 27.736 1.00 44.16 94 PRO A O 1
ATOM 753 N N . GLY A 1 95 ? -6.791 -19.649 26.114 1.00 43.94 95 GLY A N 1
ATOM 754 C CA . GLY A 1 95 ? -6.938 -21.107 26.040 1.00 43.94 95 GLY A CA 1
ATOM 755 C C . GLY A 1 95 ? -8.263 -21.663 25.507 1.00 43.94 95 GLY A C 1
ATOM 756 O O . GLY A 1 95 ? -8.369 -22.883 25.393 1.00 43.94 95 GLY A O 1
ATOM 757 N N . GLN A 1 96 ? -9.265 -20.840 25.168 1.00 40.12 96 GLN A N 1
ATOM 758 C CA . GLN A 1 96 ? -10.548 -21.332 24.642 1.00 40.12 96 GLN A CA 1
ATOM 759 C C . GLN A 1 96 ? -10.987 -20.618 23.349 1.00 40.12 96 GLN A C 1
ATOM 761 O O . GLN A 1 96 ? -11.258 -19.425 23.356 1.00 40.12 96 GLN A O 1
ATOM 766 N N . GLY A 1 97 ? -11.133 -21.377 22.253 1.00 52.00 97 GLY A N 1
ATOM 767 C CA . GLY A 1 97 ? -11.901 -20.976 21.061 1.00 52.00 97 GLY A CA 1
ATOM 768 C C . GLY A 1 97 ? -11.188 -20.127 19.993 1.00 52.00 97 GLY A C 1
ATOM 769 O O . GLY A 1 97 ? -9.989 -19.877 20.052 1.00 52.00 97 GLY A O 1
ATOM 770 N N . SER A 1 98 ? -11.958 -19.719 18.972 1.00 53.44 98 SER A N 1
ATOM 771 C CA . SER A 1 98 ? -11.557 -18.956 17.769 1.00 53.44 98 SER A CA 1
ATOM 772 C C . SER A 1 98 ? -11.281 -17.468 18.040 1.00 53.44 98 SER A C 1
ATOM 774 O O . SER A 1 98 ? -11.649 -16.600 17.244 1.00 53.44 98 SER A O 1
ATOM 776 N N . ALA A 1 99 ? -10.695 -17.155 19.190 1.00 56.12 99 ALA A N 1
ATOM 777 C CA . ALA A 1 99 ? -10.561 -15.795 19.679 1.00 56.12 99 ALA A CA 1
ATOM 778 C C . ALA A 1 99 ? -9.190 -15.550 20.324 1.00 56.12 99 ALA A C 1
ATOM 780 O O . ALA A 1 99 ? -8.509 -16.481 20.753 1.00 56.12 99 ALA A O 1
ATOM 781 N N . PHE A 1 100 ? -8.742 -14.295 20.318 1.00 61.66 100 PHE A N 1
ATOM 782 C CA . PHE A 1 100 ? -7.407 -13.899 20.768 1.00 61.66 100 PHE A CA 1
ATOM 783 C C . PHE A 1 100 ? -7.439 -12.561 21.514 1.00 61.66 100 PHE A C 1
ATOM 785 O O . PHE A 1 100 ? -8.330 -11.740 21.309 1.00 61.66 100 PHE A O 1
ATOM 792 N N . ARG A 1 101 ? -6.422 -12.332 22.353 1.00 61.31 101 ARG A N 1
ATOM 793 C CA . ARG A 1 101 ? -6.169 -11.057 23.038 1.00 61.31 101 ARG A CA 1
ATOM 794 C C . ARG A 1 101 ? -4.957 -10.349 22.434 1.00 61.31 101 ARG A C 1
ATOM 796 O O . ARG A 1 101 ? -3.990 -10.996 22.033 1.00 61.31 101 ARG A O 1
ATOM 803 N N . MET A 1 102 ? -4.992 -9.020 22.428 1.00 59.94 102 MET A N 1
ATOM 804 C CA . MET A 1 102 ? -3.824 -8.165 22.196 1.00 59.94 102 MET A CA 1
ATOM 805 C C . MET A 1 102 ? -3.486 -7.422 23.484 1.00 59.94 102 MET A C 1
ATOM 807 O O . MET A 1 102 ? -4.394 -7.029 24.217 1.00 59.94 102 MET A O 1
ATOM 811 N N . ALA A 1 103 ? -2.197 -7.222 23.763 1.00 55.38 103 ALA A N 1
ATOM 812 C CA . ALA A 1 103 ? -1.788 -6.450 24.930 1.00 55.38 103 ALA A CA 1
ATOM 813 C C . ALA A 1 103 ? -2.296 -5.002 24.794 1.00 55.38 103 ALA A C 1
ATOM 815 O O . ALA A 1 103 ? -2.166 -4.374 23.740 1.00 55.38 103 ALA A O 1
ATOM 816 N N . THR A 1 104 ? -2.917 -4.482 25.853 1.00 51.91 104 THR A N 1
ATOM 817 C CA . THR A 1 104 ? -3.430 -3.101 25.914 1.00 51.91 104 THR A CA 1
ATOM 818 C C . THR A 1 104 ? -2.405 -2.119 26.472 1.00 51.91 104 THR A C 1
ATOM 820 O O . THR A 1 104 ? -2.628 -0.909 26.445 1.00 51.91 104 THR A O 1
ATOM 823 N N . ASP A 1 105 ? -1.308 -2.638 27.017 1.00 43.47 105 ASP A N 1
ATOM 824 C CA . ASP A 1 105 ? -0.295 -1.888 27.737 1.00 43.47 105 ASP A CA 1
ATOM 825 C C . ASP A 1 105 ? 0.326 -0.858 26.791 1.00 43.47 105 ASP A C 1
ATOM 827 O O . ASP A 1 105 ? 0.931 -1.204 25.776 1.00 43.47 105 ASP A O 1
ATOM 831 N N . ALA A 1 106 ? 0.162 0.423 27.126 1.00 42.47 106 ALA A N 1
ATOM 832 C CA . ALA A 1 106 ? 0.779 1.553 26.444 1.00 42.47 106 ALA A CA 1
ATOM 833 C C . ALA A 1 106 ? 2.313 1.495 26.610 1.00 42.47 106 ALA A C 1
ATOM 835 O O . ALA A 1 106 ? 2.908 2.191 27.432 1.00 42.47 106 ALA A O 1
ATOM 836 N N . GLY A 1 107 ? 2.959 0.605 25.863 1.00 33.75 107 GLY A N 1
ATOM 837 C CA . GLY A 1 107 ? 4.352 0.214 26.035 1.00 33.75 107 GLY A CA 1
ATOM 838 C C . GLY A 1 107 ? 5.319 1.020 25.182 1.00 33.75 107 GLY A C 1
ATOM 839 O O . GLY A 1 107 ? 5.939 0.476 24.280 1.00 33.75 107 GLY A O 1
ATOM 840 N N . GLY A 1 108 ? 5.488 2.302 25.515 1.00 32.66 108 GLY A N 1
ATOM 841 C CA . GLY A 1 108 ? 6.638 3.103 25.091 1.00 32.66 108 GLY A CA 1
ATOM 842 C C . GLY A 1 108 ? 6.617 3.557 23.630 1.00 32.66 108 GLY A C 1
ATOM 843 O O . GLY A 1 108 ? 6.176 2.870 22.716 1.00 32.66 108 GLY A O 1
ATOM 844 N N . ALA A 1 109 ? 7.128 4.762 23.386 1.00 36.47 109 ALA A N 1
ATOM 845 C CA . ALA A 1 109 ? 7.457 5.179 22.035 1.00 36.47 109 ALA A CA 1
ATOM 846 C C . ALA A 1 109 ? 8.456 4.169 21.458 1.00 36.47 109 ALA A C 1
ATOM 848 O O . ALA A 1 109 ? 9.631 4.215 21.812 1.00 36.47 109 ALA A O 1
ATOM 849 N N . LEU A 1 110 ? 8.014 3.255 20.590 1.00 39.06 110 LEU A N 1
ATOM 850 C CA . LEU A 1 110 ? 8.949 2.501 19.769 1.00 39.06 110 LEU A CA 1
ATOM 851 C C . LEU A 1 110 ? 9.687 3.542 18.921 1.00 39.06 110 LEU A C 1
ATOM 853 O O . LEU A 1 110 ? 9.051 4.229 18.110 1.00 39.06 110 LEU A O 1
ATOM 857 N N . PRO A 1 111 ? 11.007 3.720 19.097 1.00 35.75 111 PRO A N 1
ATOM 858 C CA . PRO A 1 111 ? 11.742 4.515 18.145 1.00 35.75 111 PRO A CA 1
ATOM 859 C C . PRO A 1 111 ? 11.688 3.725 16.834 1.00 35.75 111 PRO A C 1
ATOM 861 O O . PRO A 1 111 ? 12.151 2.584 16.771 1.00 35.75 111 PRO A O 1
ATOM 864 N N . LEU A 1 112 ? 11.091 4.314 15.791 1.00 41.50 112 LEU A N 1
ATOM 865 C CA . LEU A 1 112 ? 11.074 3.722 14.445 1.00 41.50 112 LEU A CA 1
ATOM 866 C C . LEU A 1 112 ? 12.499 3.553 13.873 1.00 41.50 112 LEU A C 1
ATOM 868 O O . LEU A 1 112 ? 12.682 2.876 12.871 1.00 41.50 112 LEU A O 1
ATOM 872 N N . HIS A 1 113 ? 13.520 4.105 14.546 1.00 35.22 113 HIS A N 1
ATOM 873 C CA . HIS A 1 113 ? 14.935 3.843 14.296 1.00 35.22 113 HIS A CA 1
ATOM 874 C C . HIS A 1 113 ? 15.693 3.611 15.615 1.00 35.22 113 HIS A C 1
ATOM 876 O O . HIS A 1 113 ? 15.735 4.492 16.471 1.00 35.22 113 HIS A O 1
ATOM 882 N N . GLY A 1 114 ? 16.310 2.438 15.778 1.00 33.41 114 GLY A N 1
ATOM 883 C CA . GLY A 1 114 ? 17.124 2.083 16.948 1.00 33.41 114 GLY A CA 1
ATOM 884 C C . GLY A 1 114 ? 17.506 0.593 16.974 1.00 33.41 114 GLY A C 1
ATOM 885 O O . GLY A 1 114 ? 16.891 -0.194 16.251 1.00 33.41 114 GLY A O 1
ATOM 886 N N . PRO A 1 115 ? 18.530 0.193 17.759 1.00 28.83 115 PRO A N 1
ATOM 887 C CA . PRO A 1 115 ? 18.970 -1.199 17.850 1.00 28.83 115 PRO A CA 1
ATOM 888 C C . PRO A 1 115 ? 17.862 -2.113 18.396 1.00 28.83 115 PRO A C 1
ATOM 890 O O . PRO A 1 115 ? 17.033 -1.695 19.203 1.00 28.83 115 PRO A O 1
ATOM 893 N N . SER A 1 116 ? 17.870 -3.362 17.918 1.00 33.00 116 SER A N 1
ATOM 894 C CA . SER A 1 116 ? 16.897 -4.421 18.213 1.00 33.00 116 SER A CA 1
ATOM 895 C C . SER A 1 116 ? 16.580 -4.514 19.709 1.00 33.00 116 SER A C 1
ATOM 897 O O . SER A 1 116 ? 17.510 -4.668 20.503 1.00 33.00 116 SER A O 1
ATOM 899 N N . PRO A 1 117 ? 15.303 -4.537 20.120 1.00 35.31 117 PRO A N 1
ATOM 900 C CA . PRO A 1 117 ? 14.965 -5.215 21.354 1.00 35.31 117 PRO A CA 1
ATOM 901 C C . PRO A 1 117 ? 15.207 -6.714 21.204 1.00 35.31 117 PRO A C 1
ATOM 903 O O . PRO A 1 117 ? 15.349 -7.256 20.101 1.00 35.31 117 PRO A O 1
ATOM 906 N N . SER A 1 118 ? 15.311 -7.375 22.348 1.00 32.94 118 SER A N 1
ATOM 907 C CA . SER A 1 118 ? 15.567 -8.806 22.431 1.00 32.94 118 SER A CA 1
ATOM 908 C C . SER A 1 118 ? 14.479 -9.615 21.708 1.00 32.94 118 SER A C 1
ATOM 910 O O . SER A 1 118 ? 13.327 -9.194 21.634 1.00 32.94 118 SER A O 1
ATOM 912 N N . LYS A 1 119 ? 14.833 -10.809 21.210 1.00 34.53 119 LYS A N 1
ATOM 913 C CA . LYS A 1 119 ? 13.961 -11.760 20.481 1.00 34.53 119 LYS A CA 1
ATOM 914 C C . LYS A 1 119 ? 12.667 -12.183 21.216 1.00 34.53 119 LYS A C 1
ATOM 916 O O . LYS A 1 119 ? 11.912 -12.977 20.670 1.00 34.53 119 LYS A O 1
ATOM 921 N N . ASN A 1 120 ? 12.424 -11.676 22.426 1.00 31.91 120 ASN A N 1
ATOM 922 C CA . ASN A 1 120 ? 11.329 -12.065 23.313 1.00 31.91 120 ASN A CA 1
ATOM 923 C C . ASN A 1 120 ? 10.287 -10.953 23.542 1.00 31.91 120 ASN A C 1
ATOM 925 O O . ASN A 1 120 ? 9.322 -11.180 24.266 1.00 31.91 120 ASN A O 1
ATOM 929 N N . GLU A 1 121 ? 10.451 -9.765 22.954 1.00 38.97 121 GLU A N 1
ATOM 930 C CA . GLU A 1 121 ? 9.421 -8.721 22.991 1.00 38.97 121 GLU A CA 1
ATOM 931 C C . GLU A 1 121 ? 8.443 -8.936 21.833 1.00 38.97 121 GLU A C 1
ATOM 933 O O . GLU A 1 121 ? 8.732 -8.580 20.694 1.00 38.97 121 GLU A O 1
ATOM 938 N N . LEU A 1 122 ? 7.298 -9.563 22.112 1.00 38.75 122 LEU A N 1
ATOM 939 C CA . LEU A 1 122 ? 6.176 -9.653 21.175 1.00 38.75 122 LEU A CA 1
ATOM 940 C C . LEU A 1 122 ? 5.628 -8.234 20.936 1.00 38.75 122 LEU A C 1
ATOM 942 O O . LEU A 1 122 ? 5.054 -7.667 21.866 1.00 38.75 122 LEU A O 1
ATOM 946 N N . PRO A 1 123 ? 5.735 -7.642 19.733 1.00 42.62 123 PRO A N 1
ATOM 947 C CA . PRO A 1 123 ? 5.080 -6.377 19.443 1.00 42.62 123 PRO A CA 1
ATOM 948 C C . PRO A 1 123 ? 3.624 -6.660 19.047 1.00 42.62 123 PRO A C 1
ATOM 950 O O . PRO A 1 123 ? 3.228 -6.473 17.901 1.00 42.62 123 PRO A O 1
ATOM 953 N N . ASN A 1 124 ? 2.846 -7.174 20.002 1.00 55.28 124 ASN A N 1
ATOM 954 C CA . ASN A 1 124 ? 1.433 -7.537 19.845 1.00 55.28 124 ASN A CA 1
ATOM 955 C C . ASN A 1 124 ? 0.533 -6.584 20.649 1.00 55.28 124 ASN A C 1
ATOM 957 O O . ASN A 1 124 ? -0.431 -7.022 21.284 1.00 55.28 124 ASN A O 1
ATOM 961 N N . ASP A 1 125 ? 0.868 -5.293 20.673 1.00 72.88 125 ASP A N 1
ATOM 962 C CA . ASP A 1 125 ? 0.065 -4.284 21.356 1.00 72.88 125 ASP A CA 1
ATOM 963 C C . ASP A 1 125 ? -0.796 -3.476 20.370 1.00 72.88 125 ASP A C 1
ATOM 965 O O . ASP A 1 125 ? -0.414 -3.193 19.228 1.00 72.88 125 ASP A O 1
ATOM 969 N N . MET A 1 126 ? -2.006 -3.131 20.810 1.00 80.69 126 MET A N 1
ATOM 970 C CA . MET A 1 126 ? -3.002 -2.460 19.970 1.00 80.69 126 MET A CA 1
ATOM 971 C C . MET A 1 126 ? -2.558 -1.056 19.530 1.00 80.69 126 MET A C 1
ATOM 973 O O . MET A 1 126 ? -2.936 -0.584 18.455 1.00 80.69 126 MET A O 1
ATOM 977 N N . ALA A 1 127 ? -1.743 -0.379 20.343 1.00 83.56 127 ALA A N 1
ATOM 978 C CA . ALA A 1 127 ? -1.284 0.975 20.067 1.00 83.56 127 ALA A CA 1
ATOM 979 C C . ALA A 1 127 ? -0.300 0.994 18.888 1.00 83.56 127 ALA A C 1
ATOM 981 O O . ALA A 1 127 ? -0.409 1.850 18.004 1.00 83.56 127 ALA A O 1
ATOM 982 N N . THR A 1 128 ? 0.612 0.023 18.832 1.00 81.56 128 THR A N 1
ATOM 983 C CA . THR A 1 128 ? 1.548 -0.150 17.720 1.00 81.56 128 THR A CA 1
ATOM 984 C C . THR A 1 128 ? 0.824 -0.514 16.426 1.00 81.56 128 THR A C 1
ATOM 986 O O . THR A 1 128 ? 1.049 0.141 15.403 1.00 81.56 128 THR A O 1
ATOM 989 N N . LEU A 1 129 ? -0.103 -1.479 16.471 1.00 87.81 129 LEU A N 1
ATOM 990 C CA . LEU A 1 129 ? -0.931 -1.854 15.316 1.00 87.81 129 LEU A CA 1
ATOM 991 C C . LEU A 1 129 ? -1.688 -0.639 14.762 1.00 87.81 129 LEU A C 1
ATOM 993 O O . LEU A 1 129 ? -1.599 -0.333 13.570 1.00 87.81 129 LEU A O 1
ATOM 997 N N . ALA A 1 130 ? -2.384 0.103 15.627 1.00 91.12 130 ALA A N 1
ATOM 998 C CA . ALA A 1 130 ? -3.132 1.285 15.217 1.00 91.12 130 ALA A CA 1
ATOM 999 C C . ALA A 1 130 ? -2.214 2.355 14.609 1.00 91.12 130 ALA A C 1
ATOM 1001 O O . ALA A 1 130 ? -2.518 2.914 13.553 1.00 91.12 130 ALA A O 1
ATOM 1002 N N . ALA A 1 131 ? -1.057 2.621 15.226 1.00 88.94 131 ALA A N 1
ATOM 1003 C CA . ALA A 1 131 ? -0.095 3.588 14.705 1.00 88.94 131 ALA A CA 1
ATOM 1004 C C . ALA A 1 131 ? 0.380 3.241 13.283 1.00 88.94 131 ALA A C 1
ATOM 1006 O O . ALA A 1 131 ? 0.546 4.157 12.472 1.00 88.94 131 ALA A O 1
ATOM 1007 N N . TYR A 1 132 ? 0.556 1.953 12.979 1.00 88.81 132 TYR A N 1
ATOM 1008 C CA . TYR A 1 132 ? 0.921 1.451 11.652 1.00 88.81 132 TYR A CA 1
ATOM 1009 C C . TYR A 1 132 ? -0.204 1.624 10.635 1.00 88.81 132 TYR A C 1
ATOM 1011 O O . TYR A 1 132 ? 0.039 2.105 9.528 1.00 88.81 132 TYR A O 1
ATOM 1019 N N . VAL A 1 133 ? -1.444 1.325 11.021 1.00 94.00 133 VAL A N 1
ATOM 1020 C CA . VAL A 1 133 ? -2.623 1.543 10.171 1.00 94.00 133 VAL A CA 1
ATOM 1021 C C . VAL A 1 133 ? -2.725 3.006 9.733 1.00 94.00 133 VAL A C 1
ATOM 1023 O O . VAL A 1 133 ? -2.806 3.281 8.537 1.00 94.00 133 VAL A O 1
ATOM 1026 N N . PHE A 1 134 ? -2.609 3.960 10.663 1.00 93.31 134 PHE A N 1
ATOM 1027 C CA . PHE A 1 134 ? -2.618 5.388 10.311 1.00 93.31 134 PHE A CA 1
ATOM 1028 C C . PHE A 1 134 ? -1.395 5.817 9.489 1.00 93.31 134 PHE A C 1
ATOM 1030 O O . PHE A 1 134 ? -1.467 6.786 8.736 1.00 93.31 134 PHE A O 1
ATOM 1037 N N . ALA A 1 135 ? -0.253 5.139 9.638 1.00 89.81 135 ALA A N 1
ATOM 1038 C CA . ALA A 1 135 ? 0.965 5.432 8.881 1.00 89.81 135 ALA A CA 1
ATOM 1039 C C . ALA A 1 135 ? 0.954 4.865 7.451 1.00 89.81 135 ALA A C 1
ATOM 1041 O O . ALA A 1 135 ? 1.928 5.064 6.729 1.00 89.81 135 ALA A O 1
ATOM 1042 N N . GLY A 1 136 ? -0.119 4.181 7.044 1.00 92.69 136 GLY A N 1
ATOM 1043 C CA . GLY A 1 136 ? -0.215 3.554 5.731 1.00 92.69 136 GLY A CA 1
ATOM 1044 C C . GLY A 1 136 ? 0.452 2.181 5.653 1.00 92.69 136 GLY A C 1
ATOM 1045 O O . GLY A 1 136 ? 0.840 1.763 4.569 1.00 92.69 136 GLY A O 1
ATOM 1046 N N . LYS A 1 137 ? 0.628 1.502 6.793 1.00 91.88 137 LYS A N 1
ATOM 1047 C CA . LYS A 1 137 ? 1.391 0.251 6.936 1.00 91.88 137 LYS A CA 1
ATOM 1048 C C . LYS A 1 137 ? 0.566 -0.935 7.437 1.00 91.88 137 LYS A C 1
ATOM 1050 O O . LYS A 1 137 ? 1.134 -1.995 7.668 1.00 91.88 137 LYS A O 1
ATOM 1055 N N . GLY A 1 138 ? -0.735 -0.764 7.653 1.00 92.44 138 GLY A N 1
ATOM 1056 C CA . GLY A 1 138 ? -1.597 -1.827 8.178 1.00 92.44 138 GLY A CA 1
ATOM 1057 C C . GLY A 1 138 ? -1.973 -2.871 7.126 1.00 92.44 138 GLY A C 1
ATOM 1058 O O . GLY A 1 138 ? -2.236 -2.521 5.975 1.00 92.44 138 GLY A O 1
ATOM 1059 N N . ALA A 1 139 ? -2.040 -4.138 7.532 1.00 94.62 139 ALA A N 1
ATOM 1060 C CA . ALA A 1 139 ? -2.695 -5.211 6.785 1.00 94.62 139 ALA A CA 1
ATOM 1061 C C . ALA A 1 139 ? -4.232 -5.013 6.771 1.00 94.62 139 ALA A C 1
ATOM 1063 O O . ALA A 1 139 ? -4.750 -4.240 7.591 1.00 94.62 139 ALA A O 1
ATOM 1064 N N . PRO A 1 140 ? -4.987 -5.691 5.882 1.00 96.88 140 PRO A N 1
ATOM 1065 C CA . PRO A 1 140 ? -6.450 -5.589 5.832 1.00 96.88 140 PRO A CA 1
ATOM 1066 C C . PRO A 1 140 ? -7.131 -5.821 7.191 1.00 96.88 140 PRO A C 1
ATOM 1068 O O . PRO A 1 140 ? -8.025 -5.065 7.574 1.00 96.88 140 PRO A O 1
ATOM 1071 N N . GLU A 1 141 ? -6.656 -6.800 7.959 1.00 95.19 141 GLU A N 1
ATOM 1072 C CA . GLU A 1 141 ? -7.137 -7.147 9.298 1.00 95.19 141 GLU A CA 1
ATOM 1073 C C . GLU A 1 141 ? -6.913 -6.008 10.296 1.00 95.19 141 GLU A C 1
ATOM 1075 O O . GLU A 1 141 ? -7.796 -5.664 11.082 1.00 95.19 141 GLU A O 1
ATOM 1080 N N . HIS A 1 142 ? -5.745 -5.360 10.244 1.00 94.88 142 HIS A N 1
ATOM 1081 C CA . HIS A 1 142 ? -5.436 -4.230 11.124 1.00 94.88 142 HIS A CA 1
ATOM 1082 C C . HIS A 1 142 ? -6.359 -3.049 10.833 1.00 94.88 142 HIS A C 1
ATOM 1084 O O . HIS A 1 142 ? -6.883 -2.414 11.752 1.00 94.88 142 HIS A O 1
ATOM 1090 N N . CYS A 1 143 ? -6.589 -2.773 9.548 1.00 97.88 143 CYS A N 1
ATOM 1091 C CA . CYS A 1 143 ? -7.529 -1.752 9.110 1.00 97.88 143 CYS A CA 1
ATOM 1092 C C . CYS A 1 143 ? -8.957 -2.068 9.575 1.00 97.88 143 CYS A C 1
ATOM 1094 O O . CYS A 1 143 ? -9.649 -1.172 10.054 1.00 97.88 143 CYS A O 1
ATOM 1096 N N . GLN A 1 144 ? -9.383 -3.331 9.497 1.00 97.62 144 GLN A N 1
ATOM 1097 C CA . GLN A 1 144 ? -10.691 -3.778 9.974 1.00 97.62 144 GLN A CA 1
ATOM 1098 C C . GLN A 1 144 ? -10.874 -3.559 11.482 1.00 97.62 144 GLN A C 1
ATOM 1100 O O . GLN A 1 144 ? -11.922 -3.066 11.910 1.00 97.62 144 GLN A O 1
ATOM 1105 N N . ILE A 1 145 ? -9.858 -3.889 12.285 1.00 95.62 145 ILE A N 1
ATOM 1106 C CA . ILE A 1 145 ? -9.867 -3.674 13.739 1.00 95.62 145 ILE A CA 1
ATOM 1107 C C . ILE A 1 145 ? -10.006 -2.181 14.053 1.00 95.62 145 ILE A C 1
ATOM 1109 O O . ILE A 1 145 ? -10.907 -1.781 14.790 1.00 95.62 145 ILE A O 1
ATOM 1113 N N . VAL A 1 146 ? -9.157 -1.343 13.451 1.00 96.88 146 VAL A N 1
ATOM 1114 C CA . VAL A 1 146 ? -9.162 0.111 13.675 1.00 96.88 146 VAL A CA 1
ATOM 1115 C C . VAL A 1 146 ? -10.486 0.739 13.241 1.00 96.88 146 VAL A C 1
ATOM 1117 O O . VAL A 1 146 ? -11.022 1.574 13.965 1.00 96.88 146 VAL A O 1
ATOM 1120 N N . LEU A 1 147 ? -11.055 0.329 12.104 1.00 98.50 147 LEU A N 1
ATOM 1121 C CA . LEU A 1 147 ? -12.337 0.854 11.624 1.00 98.50 147 LEU A CA 1
ATOM 1122 C C . LEU A 1 147 ? -13.500 0.486 12.546 1.00 98.50 147 LEU A C 1
ATOM 1124 O O . LEU A 1 147 ? -14.330 1.345 12.848 1.00 98.50 147 LEU A O 1
ATOM 1128 N N . GLN A 1 148 ? -13.555 -0.760 13.022 1.00 97.38 148 GLN A N 1
ATOM 1129 C CA . GLN A 1 148 ? -14.596 -1.176 13.959 1.00 97.38 148 GLN A CA 1
ATOM 1130 C C . GLN A 1 148 ? -14.457 -0.446 15.294 1.00 97.38 148 GLN A C 1
ATOM 1132 O O . GLN A 1 148 ? -15.434 0.142 15.745 1.00 97.38 148 GLN A O 1
ATOM 1137 N N . LEU A 1 149 ? -13.258 -0.373 15.881 1.00 95.81 149 LEU A N 1
ATOM 1138 C CA . LEU A 1 149 ? -13.032 0.374 17.125 1.00 95.81 149 LEU A CA 1
ATOM 1139 C C . LEU A 1 149 ? -13.363 1.868 16.972 1.00 95.81 149 LEU A C 1
ATOM 1141 O O . LEU A 1 149 ? -14.075 2.438 17.799 1.00 95.81 149 LEU A O 1
ATOM 1145 N N . ALA A 1 150 ? -12.930 2.504 15.879 1.00 97.62 150 ALA A N 1
ATOM 1146 C CA . ALA A 1 150 ? -13.258 3.901 15.599 1.00 97.62 150 ALA A CA 1
ATOM 1147 C C . ALA A 1 150 ? -14.775 4.119 15.486 1.00 97.62 150 ALA A C 1
ATOM 1149 O O . ALA A 1 150 ? -15.294 5.119 15.989 1.00 97.62 150 ALA A O 1
ATOM 1150 N N . HIS A 1 151 ? -15.497 3.183 14.866 1.00 97.56 151 HIS A N 1
ATOM 1151 C CA . HIS A 1 151 ? -16.954 3.225 14.801 1.00 97.56 151 HIS A CA 1
ATOM 1152 C C . HIS A 1 151 ? -17.585 3.039 16.190 1.00 97.56 151 HIS A C 1
ATOM 1154 O O . HIS A 1 151 ? -18.445 3.832 16.576 1.00 97.56 151 HIS A O 1
ATOM 1160 N N . GLN A 1 152 ? -17.117 2.066 16.982 1.00 95.50 152 GLN A N 1
ATOM 1161 C CA . GLN A 1 152 ? -17.595 1.816 18.348 1.00 95.50 152 GLN A CA 1
ATOM 1162 C C . GLN A 1 152 ? -17.408 3.029 19.270 1.00 95.50 152 GLN A C 1
ATOM 1164 O O . GLN A 1 152 ? -18.269 3.334 20.095 1.00 95.50 152 GLN A O 1
ATOM 1169 N N . TRP A 1 153 ? -16.343 3.800 19.076 1.00 96.31 153 TRP A N 1
ATOM 1170 C CA . TRP A 1 153 ? -16.058 4.989 19.879 1.00 96.31 153 TRP A CA 1
ATOM 1171 C C . TRP A 1 153 ? -16.628 6.301 19.326 1.00 96.31 153 TRP A C 1
ATOM 1173 O O . TRP A 1 153 ? -16.275 7.369 19.844 1.00 96.31 153 TRP A O 1
ATOM 1183 N N . ASP A 1 154 ? -17.492 6.225 18.306 1.00 97.00 154 ASP A N 1
ATOM 1184 C CA . ASP A 1 154 ? -18.129 7.359 17.616 1.00 97.00 154 ASP A CA 1
ATOM 1185 C C . ASP A 1 154 ? -17.146 8.304 16.902 1.00 97.00 154 ASP A C 1
ATOM 1187 O O . ASP A 1 154 ? -17.473 9.453 16.609 1.00 97.00 154 ASP A O 1
ATOM 1191 N N . LEU A 1 155 ? -15.937 7.828 16.591 1.00 97.88 155 LEU A N 1
ATOM 1192 C CA . LEU A 1 155 ? -14.969 8.556 15.763 1.00 97.88 155 LEU A CA 1
ATOM 1193 C C . LEU A 1 155 ? -15.255 8.393 14.265 1.00 97.88 155 LEU A C 1
ATOM 1195 O O . LEU A 1 155 ? -14.926 9.279 13.479 1.00 97.88 155 LEU A O 1
ATOM 1199 N N . ALA A 1 156 ? -15.883 7.279 13.882 1.00 97.50 156 ALA A N 1
ATOM 1200 C CA . ALA A 1 156 ? -16.238 6.955 12.504 1.00 97.50 156 ALA A CA 1
ATOM 1201 C C . ALA A 1 156 ? -17.751 6.691 12.342 1.00 97.50 156 ALA A C 1
ATOM 1203 O O . ALA A 1 156 ? -18.147 5.544 12.117 1.00 97.50 156 ALA A O 1
ATOM 1204 N N . PRO A 1 157 ? -18.627 7.716 12.442 1.00 96.38 157 PRO A N 1
ATOM 1205 C CA . PRO A 1 157 ? -20.057 7.548 12.157 1.00 96.38 157 PRO A CA 1
ATOM 1206 C C . PRO A 1 157 ? -20.319 7.005 10.745 1.00 96.38 157 PRO A C 1
ATOM 1208 O O . PRO A 1 157 ? -21.230 6.207 10.549 1.00 96.38 157 PRO A O 1
ATOM 1211 N N . ASP A 1 158 ? -19.478 7.408 9.789 1.00 97.75 158 ASP A N 1
ATOM 1212 C CA . ASP A 1 158 ? -19.363 6.823 8.455 1.00 97.75 158 ASP A CA 1
ATOM 1213 C C . ASP A 1 158 ? -17.968 6.181 8.313 1.00 97.75 158 ASP A C 1
ATOM 1215 O O . ASP A 1 158 ? -16.974 6.898 8.131 1.00 97.75 158 ASP A O 1
ATOM 1219 N N . PRO A 1 159 ? -17.869 4.842 8.413 1.00 98.12 159 PRO A N 1
ATOM 1220 C CA . PRO A 1 159 ? -16.608 4.120 8.276 1.00 98.12 159 PRO A CA 1
ATOM 1221 C C . PRO A 1 159 ? -15.886 4.338 6.943 1.00 98.12 159 PRO A C 1
ATOM 1223 O O . PRO A 1 159 ? -14.657 4.377 6.937 1.00 98.12 159 PRO A O 1
ATOM 1226 N N . GLN A 1 160 ? -16.606 4.512 5.825 1.00 98.38 160 GLN A N 1
ATOM 1227 C CA . GLN A 1 160 ? -15.962 4.745 4.528 1.00 98.38 160 GLN A CA 1
ATOM 1228 C C . GLN A 1 160 ? -15.327 6.129 4.491 1.00 98.38 160 GLN A C 1
ATOM 1230 O O . GLN A 1 160 ? -14.158 6.258 4.135 1.00 98.38 160 GLN A O 1
ATOM 1235 N N . LYS A 1 161 ? -16.061 7.157 4.929 1.00 97.88 161 LYS A N 1
ATOM 1236 C CA . LYS A 1 161 ? -15.505 8.509 5.020 1.00 97.88 161 LYS A CA 1
ATOM 1237 C C . LYS A 1 161 ? -14.285 8.558 5.944 1.00 97.88 161 LYS A C 1
ATOM 1239 O O . LYS A 1 161 ? -13.287 9.187 5.603 1.00 97.88 161 LYS A O 1
ATOM 1244 N N . TYR A 1 162 ? -14.349 7.888 7.095 1.00 98.12 162 TYR A N 1
ATOM 1245 C CA . TYR A 1 162 ? -13.215 7.815 8.017 1.00 98.12 162 TYR A CA 1
ATOM 1246 C C . TYR A 1 162 ? -12.001 7.131 7.373 1.00 98.12 162 TYR A C 1
ATOM 1248 O O . TYR A 1 162 ? -10.883 7.628 7.500 1.00 98.12 162 TYR A O 1
ATOM 1256 N N . ALA A 1 163 ? -12.215 6.029 6.645 1.00 98.06 163 ALA A N 1
ATOM 1257 C CA . ALA A 1 163 ? -11.162 5.355 5.894 1.00 98.06 163 ALA A CA 1
ATOM 1258 C C . ALA A 1 163 ? -10.524 6.274 4.840 1.00 98.06 163 ALA A C 1
ATOM 1260 O O . ALA A 1 163 ? -9.303 6.385 4.810 1.00 98.06 163 ALA A O 1
ATOM 1261 N N . ASP A 1 164 ? -11.325 6.975 4.032 1.00 97.06 164 ASP A N 1
ATOM 1262 C CA . ASP A 1 164 ? -10.828 7.866 2.973 1.00 97.06 164 ASP A CA 1
ATOM 1263 C C . ASP A 1 164 ? -10.006 9.048 3.527 1.00 97.06 164 ASP A C 1
ATOM 1265 O O . ASP A 1 164 ? -9.008 9.484 2.932 1.00 97.06 164 ASP A O 1
ATOM 1269 N N . ASP A 1 165 ? -10.429 9.574 4.680 1.00 95.38 165 ASP A N 1
ATOM 1270 C CA . ASP A 1 165 ? -9.820 10.738 5.320 1.00 95.38 165 ASP A CA 1
ATOM 1271 C C . ASP A 1 165 ? -8.564 10.381 6.129 1.00 95.38 165 ASP A C 1
ATOM 1273 O O . ASP A 1 165 ? -7.624 11.182 6.183 1.00 95.38 165 ASP A O 1
ATOM 1277 N N . ALA A 1 166 ? -8.549 9.221 6.793 1.00 95.69 166 ALA A N 1
ATOM 1278 C CA . ALA A 1 166 ? -7.557 8.905 7.822 1.00 95.69 166 ALA A CA 1
ATOM 1279 C C . ALA A 1 166 ? -6.698 7.673 7.537 1.00 95.69 166 ALA A C 1
ATOM 1281 O O . ALA A 1 166 ? -5.586 7.589 8.063 1.00 95.69 166 ALA A O 1
ATOM 1282 N N . LEU A 1 167 ? -7.189 6.728 6.736 1.00 96.94 167 LEU A N 1
ATOM 1283 C CA . LEU A 1 167 ? -6.495 5.481 6.436 1.00 96.94 167 LEU A CA 1
ATOM 1284 C C . LEU A 1 167 ? -6.013 5.456 4.983 1.00 96.94 167 LEU A C 1
ATOM 1286 O O . LEU A 1 167 ? -6.357 6.295 4.149 1.00 96.94 167 LEU A O 1
ATOM 1290 N N . GLY A 1 168 ? -5.149 4.496 4.687 1.00 95.31 168 GLY A N 1
ATOM 1291 C CA . GLY A 1 168 ? -4.589 4.299 3.362 1.00 95.31 168 GLY A CA 1
ATOM 1292 C C . GLY A 1 168 ? -3.372 3.397 3.418 1.00 95.31 168 GLY A C 1
ATOM 1293 O O . GLY A 1 168 ? -3.145 2.720 4.419 1.00 95.31 168 GLY A O 1
ATOM 1294 N N . LEU A 1 169 ? -2.591 3.407 2.346 1.00 95.75 169 LEU A N 1
ATOM 1295 C CA . LEU A 1 169 ? -1.361 2.632 2.223 1.00 95.75 169 LEU A CA 1
ATOM 1296 C C . LEU A 1 169 ? -0.267 3.487 1.596 1.00 95.75 169 LEU A C 1
ATOM 1298 O O . LEU A 1 169 ? -0.542 4.196 0.626 1.00 95.75 169 LEU A O 1
ATOM 1302 N N . ASP A 1 170 ? 0.971 3.375 2.068 1.00 93.25 170 ASP A N 1
ATOM 1303 C CA . ASP A 1 170 ? 2.117 3.723 1.225 1.00 93.25 170 ASP A CA 1
ATOM 1304 C C . ASP A 1 170 ? 2.547 2.515 0.376 1.00 93.25 170 ASP A C 1
ATOM 1306 O O . ASP A 1 170 ? 1.952 1.434 0.443 1.00 93.25 170 ASP A O 1
ATOM 1310 N N . CYS A 1 171 ? 3.546 2.703 -0.486 1.00 94.44 171 CYS A N 1
ATOM 1311 C CA . CYS A 1 171 ? 4.009 1.657 -1.394 1.00 94.44 171 CYS A CA 1
ATOM 1312 C C . CYS A 1 171 ? 4.561 0.437 -0.641 1.00 94.44 171 CYS A C 1
ATOM 1314 O O . CYS A 1 171 ? 4.155 -0.689 -0.927 1.00 94.44 171 CYS A O 1
ATOM 1316 N N . ASN A 1 172 ? 5.402 0.652 0.372 1.00 91.00 172 ASN A N 1
ATOM 1317 C CA . ASN A 1 172 ? 5.928 -0.406 1.240 1.00 91.00 172 ASN A CA 1
ATOM 1318 C C . ASN A 1 172 ? 4.833 -1.024 2.120 1.00 91.00 172 ASN A C 1
ATOM 1320 O O . ASN A 1 172 ? 4.901 -2.201 2.443 1.00 91.00 172 ASN A O 1
ATOM 1324 N N . GLY A 1 173 ? 3.815 -0.258 2.498 1.00 93.12 173 GLY A N 1
ATOM 1325 C CA . GLY A 1 173 ? 2.672 -0.732 3.257 1.00 93.12 173 GLY A CA 1
ATOM 1326 C C . GLY A 1 173 ? 1.866 -1.747 2.468 1.00 93.12 173 GLY A C 1
ATOM 1327 O O . GLY A 1 173 ? 1.504 -2.779 3.013 1.00 93.12 173 GLY A O 1
ATOM 1328 N N . PHE A 1 174 ? 1.647 -1.524 1.172 1.00 96.75 174 PHE A N 1
ATOM 1329 C CA . PHE A 1 174 ? 1.037 -2.549 0.328 1.00 96.75 174 PHE A CA 1
ATOM 1330 C C . PHE A 1 174 ? 2.004 -3.710 0.041 1.00 96.75 174 PHE A C 1
ATOM 1332 O O . PHE A 1 174 ? 1.700 -4.859 0.358 1.00 96.75 174 PHE A O 1
ATOM 1339 N N . VAL A 1 175 ? 3.179 -3.419 -0.533 1.00 96.00 175 VAL A N 1
ATOM 1340 C CA . VAL A 1 175 ? 4.120 -4.452 -1.003 1.00 96.00 175 VAL A CA 1
ATOM 1341 C C . VAL A 1 175 ? 4.672 -5.287 0.149 1.00 96.00 175 VAL A C 1
ATOM 1343 O O . VAL A 1 175 ? 4.681 -6.511 0.067 1.00 96.00 175 VAL A O 1
ATOM 1346 N N . GLY A 1 176 ? 5.096 -4.649 1.236 1.00 93.75 176 GLY A N 1
ATOM 1347 C CA . GLY A 1 176 ? 5.636 -5.328 2.408 1.00 93.75 176 GLY A CA 1
ATOM 1348 C C . GLY A 1 176 ? 4.594 -6.199 3.099 1.00 93.75 176 GLY A C 1
ATOM 1349 O O . GLY A 1 176 ? 4.888 -7.350 3.394 1.00 93.75 176 GLY A O 1
ATOM 1350 N N . ASN A 1 177 ? 3.354 -5.723 3.274 1.00 94.00 177 ASN A N 1
ATOM 1351 C CA . ASN A 1 177 ? 2.300 -6.574 3.836 1.00 94.00 177 ASN A CA 1
ATOM 1352 C C . ASN A 1 177 ? 1.952 -7.752 2.917 1.00 94.00 177 ASN A C 1
ATOM 1354 O O . ASN A 1 177 ? 1.773 -8.859 3.414 1.00 94.00 177 ASN A O 1
ATOM 1358 N N . TYR A 1 178 ? 1.908 -7.558 1.594 1.00 95.50 178 TYR A N 1
ATOM 1359 C CA . TYR A 1 178 ? 1.702 -8.666 0.658 1.00 95.50 178 TYR A CA 1
ATOM 1360 C C . TYR A 1 178 ? 2.810 -9.723 0.780 1.00 95.50 178 TYR A C 1
ATOM 1362 O O . TYR A 1 178 ? 2.539 -10.912 0.941 1.00 95.50 178 TYR A O 1
ATOM 1370 N N . LEU A 1 179 ? 4.074 -9.298 0.732 1.00 93.25 179 LEU A N 1
ATOM 1371 C CA . LEU A 1 179 ? 5.211 -10.216 0.795 1.00 93.25 179 LEU A CA 1
ATOM 1372 C C . LEU A 1 179 ? 5.312 -10.920 2.152 1.00 93.25 179 LEU A C 1
ATOM 1374 O O . LEU A 1 179 ? 5.716 -12.081 2.215 1.00 93.25 179 LEU A O 1
ATOM 1378 N N . TRP A 1 180 ? 4.939 -10.228 3.225 1.00 91.38 180 TRP A N 1
ATOM 1379 C CA . TRP A 1 180 ? 4.990 -10.751 4.579 1.00 91.38 180 TRP A CA 1
ATOM 1380 C C . TRP A 1 180 ? 3.837 -11.710 4.891 1.00 91.38 180 TRP A C 1
ATOM 1382 O O . TRP A 1 180 ? 4.093 -12.816 5.362 1.00 91.38 180 TRP A O 1
ATOM 1392 N N . HIS A 1 181 ? 2.595 -11.316 4.615 1.00 90.19 181 HIS A N 1
ATOM 1393 C CA . HIS A 1 181 ? 1.407 -12.080 4.998 1.00 90.19 181 HIS A CA 1
ATOM 1394 C C . HIS A 1 181 ? 0.947 -13.045 3.911 1.00 90.19 181 HIS A C 1
ATOM 1396 O O . HIS A 1 181 ? 0.756 -14.220 4.193 1.00 90.19 181 HIS A O 1
ATOM 1402 N N . ALA A 1 182 ? 0.821 -12.587 2.664 1.00 91.19 182 ALA A N 1
ATOM 1403 C CA . ALA A 1 182 ? 0.279 -13.412 1.586 1.00 91.19 182 ALA A CA 1
ATOM 1404 C C . ALA A 1 182 ? 1.332 -14.358 0.987 1.00 91.19 182 ALA A C 1
ATOM 1406 O O . ALA A 1 182 ? 1.095 -15.555 0.881 1.00 91.19 182 ALA A O 1
ATOM 1407 N N . LYS A 1 183 ? 2.522 -13.856 0.621 1.00 90.44 183 LYS A N 1
ATOM 1408 C CA . LYS A 1 183 ? 3.556 -14.696 -0.023 1.00 90.44 183 LYS A CA 1
ATOM 1409 C C . LYS A 1 183 ? 4.310 -15.597 0.962 1.00 90.44 183 LYS A C 1
ATOM 1411 O O . LYS A 1 183 ? 4.755 -16.673 0.578 1.00 90.44 183 LYS A O 1
ATOM 1416 N N . ARG A 1 184 ? 4.522 -15.145 2.203 1.00 88.06 184 ARG A N 1
ATOM 1417 C CA . ARG A 1 184 ? 5.237 -15.908 3.246 1.00 88.06 184 ARG A CA 1
ATOM 1418 C C . ARG A 1 184 ? 4.324 -16.595 4.255 1.00 88.06 184 ARG A C 1
ATOM 1420 O O . ARG A 1 184 ? 4.849 -17.259 5.144 1.00 88.06 184 ARG A O 1
ATOM 1427 N N . GLU A 1 185 ? 3.012 -16.403 4.137 1.00 88.75 185 GLU A N 1
ATOM 1428 C CA . GLU A 1 185 ? 2.012 -17.015 5.019 1.00 88.75 185 GLU A CA 1
ATOM 1429 C C . GLU A 1 185 ? 2.258 -16.699 6.507 1.00 88.75 185 GLU A C 1
ATOM 1431 O O . GLU A 1 185 ? 1.899 -17.471 7.398 1.00 88.75 185 GLU A O 1
ATOM 1436 N N . ASN A 1 186 ? 2.893 -15.554 6.812 1.00 85.50 186 ASN A N 1
ATOM 1437 C CA . ASN A 1 186 ? 3.006 -15.120 8.199 1.00 85.50 186 ASN A CA 1
ATOM 1438 C C . ASN A 1 186 ? 1.642 -14.651 8.688 1.00 85.50 186 ASN A C 1
ATOM 1440 O O . ASN A 1 186 ? 0.980 -13.832 8.047 1.00 85.50 186 ASN A O 1
ATOM 1444 N N . ASP A 1 187 ? 1.287 -15.099 9.887 1.00 83.81 187 ASP A N 1
ATOM 1445 C CA . ASP A 1 187 ? 0.066 -14.695 10.568 1.00 83.81 187 ASP A CA 1
ATOM 1446 C C . ASP A 1 187 ? -0.099 -13.166 10.586 1.00 83.81 187 ASP A C 1
ATOM 1448 O O . ASP A 1 187 ? 0.847 -12.430 10.878 1.00 83.81 187 ASP A O 1
ATOM 1452 N N . TRP A 1 188 ? -1.308 -12.682 10.297 1.00 84.88 188 TRP A N 1
ATOM 1453 C CA . TRP A 1 188 ? -1.618 -11.253 10.245 1.00 84.88 188 TRP A CA 1
ATOM 1454 C C . TRP A 1 188 ? -1.338 -10.530 11.577 1.00 84.88 188 TRP A C 1
ATOM 1456 O O . TRP A 1 188 ? -1.045 -9.336 11.584 1.00 84.88 188 TRP A O 1
ATOM 1466 N N . ARG A 1 189 ? -1.359 -11.235 12.717 1.00 81.12 189 ARG A N 1
ATOM 1467 C CA . ARG A 1 189 ? -1.013 -10.685 14.042 1.00 81.12 189 ARG A CA 1
ATOM 1468 C C . ARG A 1 189 ? 0.477 -10.384 14.169 1.00 81.12 189 ARG A C 1
ATOM 1470 O O . ARG A 1 189 ? 0.864 -9.543 14.974 1.00 81.12 189 ARG A O 1
ATOM 1477 N N . ASN A 1 190 ? 1.319 -11.041 13.375 1.00 81.00 190 ASN A N 1
ATOM 1478 C CA . ASN A 1 190 ? 2.733 -10.721 13.290 1.00 81.00 190 ASN A CA 1
ATOM 1479 C C . ASN A 1 190 ? 2.927 -9.531 12.350 1.00 81.00 190 ASN A C 1
ATOM 1481 O O . ASN A 1 190 ? 3.079 -9.702 11.146 1.00 81.00 190 ASN A O 1
ATOM 1485 N N . LEU A 1 191 ? 2.991 -8.329 12.916 1.00 75.69 191 LEU A N 1
ATOM 1486 C CA . LEU A 1 191 ? 3.128 -7.065 12.186 1.00 75.69 191 LEU A CA 1
ATOM 1487 C C . LEU A 1 191 ? 4.397 -6.950 11.305 1.00 75.69 191 LEU A C 1
ATOM 1489 O O . LEU A 1 191 ? 4.564 -5.956 10.600 1.00 75.69 191 LEU A O 1
ATOM 1493 N N . GLY A 1 192 ? 5.340 -7.898 11.386 1.00 72.19 192 GLY A N 1
ATOM 1494 C CA . GLY A 1 192 ? 6.591 -7.853 10.623 1.00 72.19 192 GLY A CA 1
ATOM 1495 C C . GLY A 1 192 ? 7.516 -6.702 11.028 1.00 72.19 192 GLY A C 1
ATOM 1496 O O . GLY A 1 192 ? 8.424 -6.338 10.277 1.00 72.19 192 GLY A O 1
ATOM 1497 N N . LEU A 1 193 ? 7.293 -6.111 12.211 1.00 68.56 193 LEU A N 1
ATOM 1498 C CA . LEU A 1 193 ? 8.069 -4.968 12.689 1.00 68.56 193 LEU A CA 1
ATOM 1499 C C . LEU A 1 193 ? 9.536 -5.329 12.810 1.00 68.56 193 LEU A C 1
ATOM 1501 O O . LEU A 1 193 ? 9.880 -6.388 13.337 1.00 68.56 193 LEU A O 1
ATOM 1505 N N . ARG A 1 194 ? 10.401 -4.402 12.386 1.00 60.59 194 ARG A N 1
ATOM 1506 C CA . ARG A 1 194 ? 11.861 -4.551 12.476 1.00 60.59 194 ARG A CA 1
ATOM 1507 C C . ARG A 1 194 ? 12.386 -5.797 11.752 1.00 60.59 194 ARG A C 1
ATOM 1509 O O . ARG A 1 194 ? 13.544 -6.166 11.947 1.00 60.59 194 ARG A O 1
ATOM 1516 N N . ASN A 1 195 ? 11.570 -6.433 10.907 1.00 61.84 195 ASN A N 1
ATOM 1517 C CA . ASN A 1 195 ? 12.056 -7.367 9.912 1.00 61.84 195 ASN A CA 1
ATOM 1518 C C . ASN A 1 195 ? 12.558 -6.548 8.726 1.00 61.84 195 ASN A C 1
ATOM 1520 O O . ASN A 1 195 ? 11.798 -6.168 7.835 1.00 61.84 195 ASN A O 1
ATOM 1524 N N . TRP A 1 196 ? 13.850 -6.237 8.790 1.00 59.62 196 TRP A N 1
ATOM 1525 C CA . TRP A 1 196 ? 14.548 -5.393 7.827 1.00 59.62 196 TRP A CA 1
ATOM 1526 C C . TRP A 1 196 ? 14.533 -5.954 6.414 1.00 59.62 196 TRP A C 1
ATOM 1528 O O . TRP A 1 196 ? 14.777 -5.190 5.493 1.00 59.62 196 TRP A O 1
ATOM 1538 N N . ASP A 1 197 ? 14.233 -7.243 6.250 1.00 63.91 197 ASP A N 1
ATOM 1539 C CA . ASP A 1 197 ? 14.319 -7.890 4.954 1.00 63.91 197 ASP A CA 1
ATOM 1540 C C . ASP A 1 197 ? 13.019 -7.722 4.157 1.00 63.91 197 ASP A C 1
ATOM 1542 O O . ASP A 1 197 ? 13.087 -7.487 2.954 1.00 63.91 197 ASP A O 1
ATOM 1546 N N . LEU A 1 198 ? 11.834 -7.863 4.778 1.00 70.12 198 LEU A N 1
ATOM 1547 C CA . LEU A 1 198 ? 10.578 -8.037 4.017 1.00 70.12 198 LEU A CA 1
ATOM 1548 C C . LEU A 1 198 ? 9.281 -7.521 4.678 1.00 70.12 198 LEU A C 1
ATOM 1550 O O . LEU A 1 198 ? 8.198 -7.791 4.160 1.00 70.12 198 LEU A O 1
ATOM 1554 N N . GLY A 1 199 ? 9.347 -6.807 5.805 1.00 82.19 199 GLY A N 1
ATOM 1555 C CA . GLY A 1 199 ? 8.153 -6.258 6.468 1.00 82.19 199 GLY A CA 1
ATOM 1556 C C . GLY A 1 199 ? 7.640 -4.943 5.851 1.00 82.19 199 GLY A C 1
ATOM 1557 O O . GLY A 1 199 ? 8.352 -4.297 5.082 1.00 82.19 199 GLY A O 1
ATOM 1558 N N . PRO A 1 200 ? 6.438 -4.466 6.231 1.00 83.88 200 PRO A N 1
ATOM 1559 C CA . PRO A 1 200 ? 5.895 -3.177 5.769 1.00 83.88 200 PRO A CA 1
ATOM 1560 C C . PRO A 1 200 ? 6.745 -1.949 6.166 1.00 83.88 200 PRO A C 1
ATOM 1562 O O . PRO A 1 200 ? 6.588 -0.869 5.584 1.00 83.88 200 PRO A O 1
ATOM 1565 N N . ASP A 1 201 ? 7.659 -2.112 7.128 1.00 83.06 201 ASP A N 1
ATOM 1566 C CA . ASP A 1 201 ? 8.615 -1.094 7.597 1.00 83.06 201 ASP A CA 1
ATOM 1567 C C . ASP A 1 201 ? 10.036 -1.264 7.018 1.00 83.06 201 ASP A C 1
ATOM 1569 O O . ASP A 1 201 ? 10.923 -0.464 7.307 1.00 83.06 201 ASP A O 1
ATOM 1573 N N . ALA A 1 202 ? 10.278 -2.296 6.200 1.00 85.06 202 ALA A N 1
ATOM 1574 C CA . ALA A 1 202 ? 11.575 -2.494 5.556 1.00 85.06 202 ALA A CA 1
ATOM 1575 C C . ALA A 1 202 ? 11.872 -1.365 4.558 1.00 85.06 202 ALA A C 1
ATOM 1577 O O . ALA A 1 202 ? 10.961 -0.808 3.932 1.00 85.06 202 ALA A O 1
ATOM 1578 N N . THR A 1 203 ? 13.153 -1.039 4.374 1.00 88.94 203 THR A N 1
ATOM 1579 C CA . THR A 1 203 ? 13.574 -0.135 3.298 1.00 88.94 203 THR A CA 1
ATOM 1580 C C . THR A 1 203 ? 13.382 -0.813 1.942 1.00 88.94 203 THR A C 1
ATOM 1582 O O . THR A 1 203 ? 13.459 -2.032 1.822 1.00 88.94 203 THR A O 1
ATOM 1585 N N . ILE A 1 204 ? 13.121 -0.030 0.893 1.00 91.75 204 ILE A N 1
ATOM 1586 C CA . ILE A 1 204 ? 12.784 -0.564 -0.436 1.00 91.75 204 ILE A CA 1
ATOM 1587 C C . ILE A 1 204 ? 13.903 -1.455 -0.992 1.00 91.75 204 ILE A C 1
ATOM 1589 O O . ILE A 1 204 ? 13.621 -2.452 -1.646 1.00 91.75 204 ILE A O 1
ATOM 1593 N N . ASP A 1 205 ? 15.168 -1.133 -0.723 1.00 90.31 205 ASP A N 1
ATOM 1594 C CA . ASP A 1 205 ? 16.316 -1.913 -1.193 1.00 90.31 205 ASP A CA 1
ATOM 1595 C C . ASP A 1 205 ? 16.393 -3.320 -0.591 1.00 90.31 205 ASP A C 1
ATOM 1597 O O . ASP A 1 205 ? 16.971 -4.202 -1.222 1.00 90.31 205 ASP A O 1
ATOM 1601 N N . ALA A 1 206 ? 15.772 -3.559 0.566 1.00 89.44 206 ALA A N 1
ATOM 1602 C CA . ALA A 1 206 ? 15.765 -4.871 1.204 1.00 89.44 206 ALA A CA 1
ATOM 1603 C C . ALA A 1 206 ? 14.974 -5.929 0.415 1.00 89.44 206 ALA A C 1
ATOM 1605 O O . ALA A 1 206 ? 15.282 -7.117 0.480 1.00 89.44 206 ALA A O 1
ATOM 1606 N N . PHE A 1 207 ? 14.010 -5.496 -0.404 1.00 90.12 207 PHE A N 1
ATOM 1607 C CA . PHE A 1 207 ? 13.213 -6.382 -1.255 1.00 90.12 207 PHE A CA 1
ATOM 1608 C C . PHE A 1 207 ? 13.955 -6.853 -2.516 1.00 90.12 207 PHE A C 1
ATOM 1610 O O . PHE A 1 207 ? 13.408 -7.639 -3.291 1.00 90.12 207 PHE A O 1
ATOM 1617 N N . PHE A 1 208 ? 15.179 -6.371 -2.756 1.00 92.94 208 PHE A N 1
ATOM 1618 C CA . PHE A 1 208 ? 15.937 -6.644 -3.975 1.00 92.94 208 PHE A CA 1
ATOM 1619 C C . PHE A 1 208 ? 17.192 -7.472 -3.696 1.00 92.94 208 PHE A C 1
ATOM 1621 O O . PHE A 1 208 ? 17.792 -7.384 -2.623 1.00 92.94 208 PHE A O 1
ATOM 1628 N N . PRO A 1 209 ? 17.647 -8.268 -4.677 1.00 90.81 209 PRO A N 1
ATOM 1629 C CA . PRO A 1 209 ? 18.874 -9.022 -4.523 1.00 90.81 209 PRO A CA 1
ATOM 1630 C C . PRO A 1 209 ? 20.092 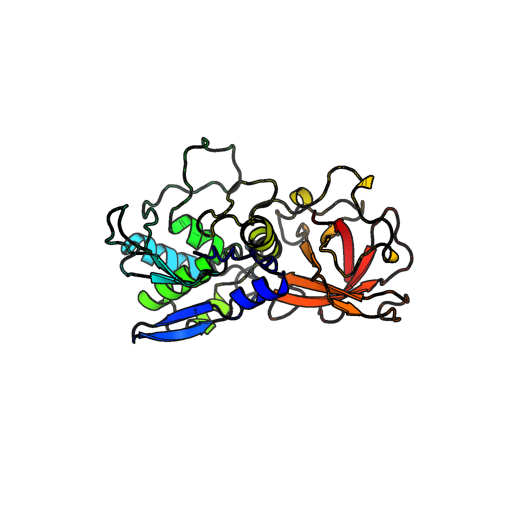-8.094 -4.465 1.00 90.81 209 PRO A C 1
ATOM 1632 O O . PRO A 1 209 ? 20.167 -7.070 -5.141 1.00 90.81 209 PRO A O 1
ATOM 1635 N N . PHE A 1 210 ? 21.110 -8.515 -3.717 1.00 85.62 210 PHE A N 1
ATOM 1636 C CA . PHE A 1 210 ? 22.382 -7.794 -3.643 1.00 85.62 210 PHE A CA 1
ATOM 1637 C C . PHE A 1 210 ? 23.218 -7.930 -4.928 1.00 85.62 210 PHE A C 1
ATOM 1639 O O . PHE A 1 210 ? 23.976 -7.031 -5.293 1.00 85.62 210 PHE A O 1
ATOM 1646 N N . ARG A 1 211 ? 23.121 -9.072 -5.623 1.00 86.38 211 ARG A N 1
ATOM 1647 C CA . ARG A 1 211 ? 23.970 -9.367 -6.786 1.00 86.38 211 ARG A CA 1
ATOM 1648 C C . ARG A 1 211 ? 23.339 -8.825 -8.070 1.00 86.38 211 ARG A C 1
ATOM 1650 O O . ARG A 1 211 ? 22.206 -9.189 -8.375 1.00 86.38 211 ARG A O 1
ATOM 1657 N N . PRO A 1 212 ? 24.084 -8.070 -8.900 1.00 84.44 212 PRO A N 1
ATOM 1658 C CA . PRO A 1 212 ? 23.581 -7.568 -10.180 1.00 84.44 212 PRO A CA 1
ATOM 1659 C C . PRO A 1 212 ? 23.032 -8.650 -11.122 1.00 84.44 212 PRO A C 1
ATOM 1661 O O . PRO A 1 212 ? 22.113 -8.371 -11.881 1.00 84.44 212 PRO A O 1
ATOM 1664 N N . ALA A 1 213 ? 23.572 -9.872 -11.060 1.00 86.44 213 ALA A N 1
ATOM 1665 C CA . ALA A 1 213 ? 23.153 -10.999 -11.897 1.00 86.44 213 ALA A CA 1
ATOM 1666 C C . ALA A 1 213 ? 21.758 -11.556 -11.557 1.00 86.44 213 ALA A C 1
ATOM 1668 O O . ALA A 1 213 ? 21.195 -12.293 -12.357 1.00 86.44 213 ALA A O 1
ATOM 1669 N N . ASP A 1 214 ? 21.213 -11.218 -10.386 1.00 92.06 214 ASP A N 1
ATOM 1670 C CA . ASP A 1 214 ? 19.883 -11.656 -9.952 1.00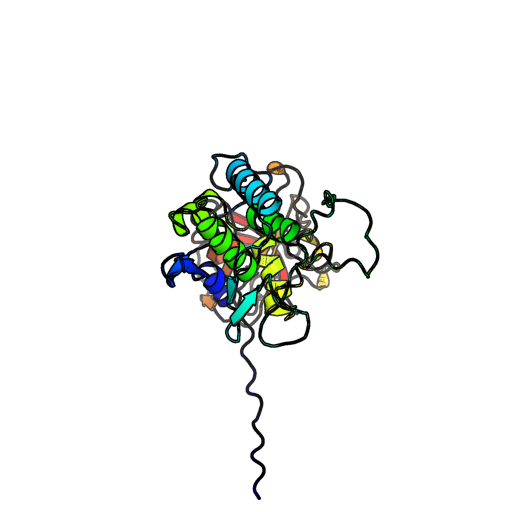 92.06 214 ASP A CA 1
ATOM 1671 C C . ASP A 1 214 ? 18.775 -10.659 -10.386 1.00 92.06 214 ASP A C 1
ATOM 1673 O O . ASP A 1 214 ? 17.594 -10.898 -10.137 1.00 92.06 214 ASP A O 1
ATOM 1677 N N . PHE A 1 215 ? 19.135 -9.553 -11.054 1.00 95.06 215 PHE A N 1
ATOM 1678 C CA . PHE A 1 215 ? 18.184 -8.616 -11.663 1.00 95.06 215 PHE A CA 1
ATOM 1679 C C . PHE A 1 215 ? 17.836 -9.013 -13.100 1.00 95.06 215 PHE A C 1
ATOM 1681 O O . PHE A 1 215 ? 18.664 -9.545 -13.842 1.00 95.06 215 PHE A O 1
ATOM 1688 N N . VAL A 1 216 ? 16.625 -8.658 -13.527 1.00 95.19 216 VAL A N 1
ATOM 1689 C CA . VAL A 1 216 ? 16.209 -8.751 -14.929 1.00 95.19 216 VAL A CA 1
ATOM 1690 C C . VAL A 1 216 ? 17.027 -7.762 -15.759 1.00 95.19 216 VAL A C 1
ATOM 1692 O O . VAL A 1 216 ? 17.118 -6.580 -15.426 1.00 95.19 216 VAL A O 1
ATOM 1695 N N . THR A 1 217 ? 17.624 -8.237 -16.854 1.00 93.44 217 THR A N 1
ATOM 1696 C CA . THR A 1 217 ? 18.503 -7.409 -17.699 1.00 93.44 217 THR A CA 1
ATOM 1697 C C . THR A 1 217 ? 17.854 -6.955 -19.001 1.00 93.44 217 THR A C 1
ATOM 1699 O O . THR A 1 217 ? 18.261 -5.927 -19.546 1.00 93.44 217 THR A O 1
ATOM 1702 N N . LYS A 1 218 ? 16.817 -7.658 -19.476 1.00 92.94 218 LYS A N 1
ATOM 1703 C CA . LYS A 1 218 ? 16.038 -7.287 -20.662 1.00 92.94 218 LYS A CA 1
ATOM 1704 C C . LYS A 1 218 ? 14.547 -7.379 -20.375 1.00 92.94 218 LYS A C 1
ATOM 1706 O O . LYS A 1 218 ? 14.094 -8.275 -19.677 1.00 92.94 218 LYS A O 1
ATOM 1711 N N . TRP A 1 219 ? 13.781 -6.467 -20.963 1.00 92.44 219 TRP A N 1
ATOM 1712 C CA . TRP A 1 219 ? 12.328 -6.413 -20.781 1.00 92.44 219 TRP A CA 1
ATOM 1713 C C . TRP A 1 219 ? 11.618 -7.647 -21.355 1.00 92.44 219 TRP A C 1
ATOM 1715 O O . TRP A 1 219 ? 10.631 -8.124 -20.800 1.00 92.44 219 TRP A O 1
ATOM 1725 N N . ASP A 1 220 ? 12.148 -8.186 -22.451 1.00 90.31 220 ASP A N 1
ATOM 1726 C CA . ASP A 1 220 ? 11.607 -9.379 -23.106 1.00 90.31 220 ASP A CA 1
ATOM 1727 C C . ASP A 1 220 ? 11.896 -10.673 -22.321 1.00 90.31 220 ASP A C 1
ATOM 1729 O O . ASP A 1 220 ? 11.286 -11.696 -22.613 1.00 90.31 220 ASP A O 1
ATOM 1733 N N . ASP A 1 221 ? 12.767 -10.627 -21.302 1.00 91.50 221 ASP A N 1
ATOM 1734 C CA . ASP A 1 221 ? 13.033 -11.764 -20.407 1.00 91.50 221 ASP A CA 1
ATOM 1735 C C . ASP A 1 221 ? 11.982 -11.876 -19.280 1.00 91.50 221 ASP A C 1
ATOM 1737 O O . ASP A 1 221 ? 12.028 -12.811 -18.479 1.00 91.50 221 ASP A O 1
ATOM 1741 N N . LEU A 1 222 ? 11.051 -10.917 -19.175 1.00 93.50 222 LEU A N 1
ATOM 1742 C CA . LEU A 1 222 ? 9.957 -10.988 -18.209 1.00 93.50 222 LEU A CA 1
ATOM 1743 C C . LEU A 1 222 ? 8.972 -12.083 -18.615 1.00 93.50 222 LEU A C 1
ATOM 1745 O O . LEU A 1 222 ? 8.334 -12.006 -19.667 1.00 93.50 222 LEU A O 1
ATOM 1749 N N . ASP A 1 223 ? 8.824 -13.067 -17.737 1.00 93.00 223 ASP A N 1
ATOM 1750 C CA . ASP A 1 223 ? 7.866 -14.152 -17.863 1.00 93.00 223 ASP A CA 1
ATOM 1751 C C . ASP A 1 223 ? 6.536 -13.743 -17.224 1.00 93.00 223 ASP A C 1
ATOM 1753 O O . ASP A 1 223 ? 6.434 -13.540 -16.013 1.00 93.00 223 ASP A O 1
ATOM 1757 N N . GLY A 1 224 ? 5.494 -13.642 -18.046 1.00 90.81 224 GLY A N 1
ATOM 1758 C CA . GLY A 1 224 ? 4.162 -13.252 -17.604 1.00 90.81 224 GLY A CA 1
ATOM 1759 C C . GLY A 1 224 ? 3.538 -14.159 -16.549 1.00 90.81 224 GLY A C 1
ATOM 1760 O O . GLY A 1 224 ? 2.619 -13.718 -15.866 1.00 90.81 224 GLY A O 1
ATOM 1761 N N . THR A 1 225 ? 4.009 -15.398 -16.391 1.00 92.31 225 THR A N 1
ATOM 1762 C CA . THR A 1 225 ? 3.506 -16.314 -15.357 1.00 92.31 225 THR A CA 1
ATOM 1763 C C . THR A 1 225 ? 4.205 -16.136 -14.014 1.00 92.31 225 THR A C 1
ATOM 1765 O O . THR A 1 225 ? 3.823 -16.780 -13.041 1.00 92.31 225 THR A O 1
ATOM 1768 N N . LYS A 1 226 ? 5.234 -15.287 -13.940 1.00 94.25 226 LYS A N 1
ATOM 1769 C CA . LYS A 1 226 ? 6.013 -15.053 -12.726 1.00 94.25 226 LYS A CA 1
ATOM 1770 C C . LYS A 1 226 ? 5.681 -13.723 -12.070 1.00 94.25 226 LYS A C 1
ATOM 1772 O O . LYS A 1 226 ? 5.107 -12.806 -12.658 1.00 94.25 226 LYS A O 1
ATOM 1777 N N . MET A 1 227 ? 6.093 -13.627 -10.814 1.00 95.56 227 MET A N 1
ATOM 1778 C CA . MET A 1 227 ? 5.983 -12.417 -10.024 1.00 95.56 227 MET A CA 1
ATOM 1779 C C . MET A 1 227 ? 7.330 -11.715 -9.936 1.00 95.56 227 MET A C 1
ATOM 1781 O O . MET A 1 227 ? 8.361 -12.343 -9.693 1.00 95.56 227 MET A O 1
ATOM 1785 N N . TYR A 1 228 ? 7.309 -10.400 -10.084 1.00 97.25 228 TYR A N 1
ATOM 1786 C CA . TYR A 1 228 ? 8.477 -9.549 -9.982 1.00 97.25 228 TYR A CA 1
ATOM 1787 C C . TYR A 1 228 ? 8.197 -8.391 -9.040 1.00 97.25 228 TYR A C 1
ATOM 1789 O O . TYR A 1 228 ? 7.080 -7.876 -8.971 1.00 97.25 228 TYR A O 1
ATOM 1797 N N . VAL A 1 229 ? 9.251 -7.954 -8.364 1.00 97.12 229 VAL A N 1
ATOM 1798 C CA . VAL A 1 229 ? 9.286 -6.682 -7.658 1.00 97.12 229 VAL A CA 1
ATOM 1799 C C . VAL A 1 229 ? 9.976 -5.654 -8.546 1.00 97.12 229 VAL A C 1
ATOM 1801 O O . VAL A 1 229 ? 11.019 -5.925 -9.149 1.00 97.12 229 VAL A O 1
ATOM 1804 N N . LEU A 1 230 ? 9.371 -4.477 -8.657 1.00 98.00 230 LEU A N 1
ATOM 1805 C CA . LEU A 1 230 ? 9.921 -3.333 -9.369 1.00 98.00 230 LEU A CA 1
ATOM 1806 C C . LEU A 1 230 ? 10.212 -2.231 -8.355 1.00 98.00 230 LEU A C 1
ATOM 1808 O O . LEU A 1 230 ? 9.422 -1.996 -7.442 1.00 98.00 230 LEU A O 1
ATOM 1812 N N . GLY A 1 231 ? 11.359 -1.573 -8.501 1.00 97.06 231 GLY A N 1
ATOM 1813 C CA . GLY A 1 231 ? 11.815 -0.546 -7.570 1.00 97.06 231 GLY A CA 1
ATOM 1814 C C . GLY A 1 231 ? 12.366 0.651 -8.315 1.00 97.06 231 GLY A C 1
ATOM 1815 O O . GLY A 1 231 ? 13.176 0.496 -9.230 1.00 97.06 231 GLY A O 1
ATOM 1816 N N . MET A 1 232 ? 11.915 1.842 -7.929 1.00 96.12 232 MET A N 1
ATOM 1817 C CA . MET A 1 232 ? 12.400 3.100 -8.481 1.00 96.12 232 MET A CA 1
ATOM 1818 C C . MET A 1 232 ? 13.887 3.288 -8.169 1.00 96.12 232 MET A C 1
ATOM 1820 O O . MET A 1 232 ? 14.337 3.003 -7.055 1.00 96.12 232 MET A O 1
ATOM 1824 N N . VAL A 1 233 ? 14.639 3.782 -9.152 1.00 94.88 233 VAL A N 1
ATOM 1825 C CA . VAL A 1 233 ? 16.079 4.023 -9.018 1.00 94.88 233 VAL A CA 1
ATOM 1826 C C . VAL A 1 233 ? 16.445 5.502 -9.088 1.00 94.88 233 VAL A C 1
ATOM 1828 O O . VAL A 1 233 ? 15.723 6.308 -9.675 1.00 94.88 233 VAL A O 1
ATOM 1831 N N . ASP A 1 234 ? 17.580 5.846 -8.485 1.00 92.38 234 ASP A N 1
ATOM 1832 C CA . ASP A 1 234 ? 18.194 7.168 -8.573 1.00 92.38 234 ASP A CA 1
ATOM 1833 C C . ASP A 1 234 ? 18.936 7.376 -9.911 1.00 92.38 234 ASP A C 1
ATOM 1835 O O . ASP A 1 234 ? 18.985 6.500 -10.779 1.00 92.38 234 ASP A O 1
ATOM 1839 N N . GLY A 1 235 ? 19.561 8.546 -10.078 1.00 89.75 235 GLY A N 1
ATOM 1840 C CA . GLY A 1 235 ? 20.363 8.863 -11.267 1.00 89.75 235 GLY A CA 1
ATOM 1841 C C . GLY A 1 235 ? 21.595 7.966 -11.469 1.00 89.75 235 GLY A C 1
ATOM 1842 O O . GLY A 1 235 ? 22.142 7.934 -12.569 1.00 89.75 235 GLY A O 1
ATOM 1843 N N . ASN A 1 236 ? 22.010 7.216 -10.443 1.00 90.06 236 ASN A N 1
ATOM 1844 C CA . ASN A 1 236 ? 23.093 6.235 -10.516 1.00 90.06 236 ASN A CA 1
ATOM 1845 C C . ASN A 1 236 ? 22.577 4.820 -10.829 1.00 90.06 236 ASN A C 1
ATOM 1847 O O . ASN A 1 236 ? 23.374 3.890 -10.955 1.00 90.06 236 ASN A O 1
ATOM 1851 N N . GLY A 1 237 ? 21.258 4.633 -10.935 1.00 90.69 237 GLY A N 1
ATOM 1852 C CA . GLY A 1 237 ? 20.640 3.329 -11.149 1.00 90.69 237 GLY A CA 1
ATOM 1853 C C . GLY A 1 237 ? 20.529 2.465 -9.891 1.00 90.69 237 GLY A C 1
ATOM 1854 O O . GLY A 1 237 ? 20.269 1.266 -10.007 1.00 90.69 237 GLY A O 1
ATOM 1855 N N . SER A 1 238 ? 20.729 3.041 -8.704 1.00 92.06 238 SER A N 1
ATOM 1856 C CA . SER A 1 238 ? 20.567 2.351 -7.420 1.00 92.06 238 SER A CA 1
ATOM 1857 C C . SER A 1 238 ? 19.126 2.447 -6.933 1.00 92.06 238 SER A C 1
ATOM 1859 O O . SER A 1 238 ? 18.487 3.478 -7.121 1.00 92.06 238 SER A O 1
ATOM 1861 N N . ILE A 1 239 ? 18.615 1.394 -6.286 1.00 94.38 239 ILE A N 1
ATOM 1862 C CA . ILE A 1 239 ? 17.275 1.409 -5.680 1.00 94.38 239 ILE A CA 1
ATOM 1863 C C . ILE A 1 239 ? 17.190 2.549 -4.658 1.00 94.38 239 ILE A C 1
ATOM 1865 O O . ILE A 1 239 ? 18.007 2.630 -3.737 1.00 94.38 239 ILE A O 1
ATOM 1869 N N . ILE A 1 240 ? 16.188 3.417 -4.806 1.00 93.50 240 ILE A N 1
ATOM 1870 C CA . ILE A 1 240 ? 15.900 4.454 -3.816 1.00 93.50 240 ILE A CA 1
ATOM 1871 C C . ILE A 1 240 ? 15.271 3.764 -2.612 1.00 93.50 240 ILE A C 1
ATOM 1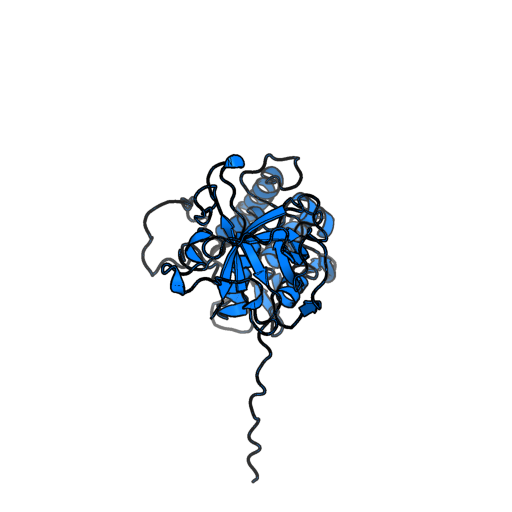873 O O . ILE A 1 240 ? 14.151 3.265 -2.691 1.00 93.50 240 ILE A O 1
ATOM 1877 N N . LYS A 1 241 ? 15.990 3.751 -1.488 1.00 89.38 241 LYS A N 1
ATOM 1878 C CA . LYS A 1 241 ? 15.601 3.033 -0.262 1.00 89.38 241 LYS A CA 1
ATOM 1879 C C . LYS A 1 241 ? 14.265 3.488 0.331 1.00 89.38 241 LYS A C 1
ATOM 1881 O O . LYS A 1 241 ? 13.646 2.744 1.090 1.00 89.38 241 LYS A O 1
ATOM 1886 N N . GLY A 1 242 ? 13.830 4.701 -0.002 1.00 81.19 242 GLY A N 1
ATOM 1887 C CA . GLY A 1 242 ? 12.762 5.389 0.709 1.00 81.19 242 GLY A CA 1
ATOM 1888 C C . GLY A 1 242 ? 13.215 5.865 2.092 1.00 81.19 242 GLY A C 1
ATOM 1889 O O . GLY A 1 242 ? 14.380 5.730 2.471 1.00 81.19 242 GLY A O 1
ATOM 1890 N N . GLY A 1 243 ? 12.280 6.451 2.837 1.00 66.62 243 GLY A N 1
ATOM 1891 C CA . GLY A 1 243 ? 12.592 7.211 4.049 1.00 66.62 243 GLY A CA 1
ATOM 1892 C C . GLY A 1 243 ? 13.093 8.627 3.737 1.00 66.62 243 GLY A C 1
ATOM 1893 O O . GLY A 1 243 ? 13.303 8.990 2.584 1.00 66.62 243 GLY A O 1
ATOM 1894 N N . GLY A 1 244 ? 13.254 9.449 4.774 1.00 65.56 244 GLY A N 1
ATOM 1895 C CA . GLY A 1 244 ? 13.629 10.857 4.610 1.00 65.56 244 GLY A CA 1
ATOM 1896 C C . GLY A 1 244 ? 12.449 11.758 4.234 1.00 65.56 244 GLY A C 1
ATOM 1897 O O . GLY A 1 244 ? 11.324 11.527 4.671 1.00 65.56 244 GLY A O 1
ATOM 1898 N N . ASP A 1 245 ? 12.714 12.827 3.487 1.00 72.69 245 ASP A N 1
ATOM 1899 C CA . ASP A 1 245 ? 11.692 13.768 3.022 1.00 72.69 245 ASP A CA 1
ATOM 1900 C C . ASP A 1 245 ? 11.011 13.293 1.723 1.00 72.69 245 ASP A C 1
ATOM 1902 O O . ASP A 1 245 ? 11.323 12.239 1.168 1.00 72.69 245 ASP A O 1
ATOM 1906 N N . LEU A 1 246 ? 10.056 14.079 1.216 1.00 73.94 246 LEU A N 1
ATOM 1907 C CA . LEU A 1 246 ? 9.369 13.765 -0.041 1.00 73.94 246 LEU A CA 1
ATOM 1908 C C . LEU A 1 246 ? 10.301 13.740 -1.260 1.00 73.94 246 LEU A C 1
ATOM 1910 O O . LEU A 1 246 ? 9.977 13.073 -2.239 1.00 73.94 246 LEU A O 1
ATOM 1914 N N . ALA A 1 247 ? 11.429 14.453 -1.224 1.00 71.81 247 ALA A N 1
ATOM 1915 C CA . ALA A 1 247 ? 12.375 14.493 -2.336 1.00 71.81 247 ALA A CA 1
ATOM 1916 C C . ALA A 1 247 ? 13.209 13.205 -2.427 1.00 71.81 247 ALA A C 1
ATOM 1918 O O . ALA A 1 247 ? 13.642 12.834 -3.517 1.00 71.81 247 ALA A O 1
ATOM 1919 N N . ALA A 1 248 ? 13.391 12.506 -1.304 1.00 75.69 248 ALA A N 1
ATOM 1920 C CA . ALA A 1 248 ? 14.051 11.205 -1.219 1.00 75.69 248 ALA A CA 1
ATOM 1921 C C . ALA A 1 248 ? 13.084 10.007 -1.323 1.00 75.69 248 ALA A C 1
ATOM 1923 O O . ALA A 1 248 ? 13.503 8.857 -1.158 1.00 75.69 248 ALA A O 1
ATOM 1924 N N . ALA A 1 249 ? 11.794 10.247 -1.588 1.00 83.75 249 ALA A N 1
ATOM 1925 C CA . ALA A 1 249 ? 10.799 9.185 -1.652 1.00 83.75 249 ALA A CA 1
ATOM 1926 C C . ALA A 1 249 ? 11.092 8.213 -2.809 1.00 83.75 249 ALA A C 1
ATOM 1928 O O . ALA A 1 249 ? 11.080 8.581 -3.983 1.00 83.75 249 ALA A O 1
ATOM 1929 N N . GLY A 1 250 ? 11.340 6.950 -2.459 1.00 91.69 250 GLY A N 1
ATOM 1930 C CA . GLY A 1 250 ? 11.391 5.844 -3.410 1.00 91.69 250 GLY A CA 1
ATOM 1931 C C . GLY A 1 250 ? 9.999 5.300 -3.719 1.00 91.69 250 GLY A C 1
ATOM 1932 O O . GLY A 1 250 ? 8.992 5.750 -3.167 1.00 91.69 250 GLY A O 1
ATOM 1933 N N . HIS A 1 251 ? 9.936 4.300 -4.596 1.00 95.06 251 HIS A N 1
ATOM 1934 C CA . HIS A 1 251 ? 8.680 3.636 -4.929 1.00 95.06 251 HIS A CA 1
ATOM 1935 C C . HIS A 1 251 ? 8.895 2.159 -5.260 1.00 95.06 251 HIS A C 1
ATOM 1937 O O . HIS A 1 251 ? 9.895 1.814 -5.891 1.00 95.06 251 HIS A O 1
ATOM 1943 N N . ILE A 1 252 ? 7.965 1.304 -4.832 1.00 96.44 252 ILE A N 1
ATOM 1944 C CA . ILE A 1 252 ? 8.024 -0.155 -4.983 1.00 96.44 252 ILE A CA 1
ATOM 1945 C C . ILE A 1 252 ? 6.658 -0.712 -5.384 1.00 96.44 252 ILE A C 1
ATOM 1947 O O . ILE A 1 252 ? 5.620 -0.222 -4.933 1.00 96.44 252 ILE A O 1
ATOM 1951 N N . MET A 1 253 ? 6.659 -1.702 -6.272 1.00 97.38 253 MET A N 1
ATOM 1952 C CA . MET A 1 253 ? 5.447 -2.307 -6.816 1.00 97.38 253 MET A CA 1
ATOM 1953 C C . MET A 1 253 ? 5.664 -3.762 -7.230 1.00 97.38 253 MET A C 1
ATOM 1955 O O . MET A 1 253 ? 6.798 -4.229 -7.336 1.00 97.38 253 MET A O 1
ATOM 1959 N N . LEU A 1 254 ? 4.560 -4.475 -7.454 1.00 98.06 254 LEU A N 1
ATOM 1960 C CA . LEU A 1 254 ? 4.547 -5.908 -7.748 1.00 98.06 254 LEU A CA 1
ATOM 1961 C C . LEU A 1 254 ? 3.866 -6.176 -9.084 1.00 98.06 254 LEU A C 1
ATOM 1963 O O . LEU A 1 254 ? 2.826 -5.582 -9.375 1.00 98.06 254 LEU A O 1
ATOM 1967 N N . THR A 1 255 ? 4.404 -7.094 -9.883 1.00 97.88 255 THR A N 1
ATOM 1968 C CA . THR A 1 255 ? 3.653 -7.609 -11.033 1.00 97.88 255 THR A CA 1
ATOM 1969 C C . THR A 1 255 ? 2.541 -8.536 -10.572 1.00 97.88 255 THR A C 1
ATOM 1971 O O . THR A 1 255 ? 2.684 -9.263 -9.593 1.00 97.88 255 THR A O 1
ATOM 1974 N N . GLN A 1 256 ? 1.448 -8.544 -11.323 1.00 96.69 256 GLN A N 1
ATOM 1975 C CA . GLN A 1 256 ? 0.420 -9.566 -11.238 1.00 96.69 256 GLN A CA 1
ATOM 1976 C C . GLN A 1 256 ? 0.767 -10.701 -12.222 1.00 96.69 256 GLN A C 1
ATOM 1978 O O . GLN A 1 256 ? 0.750 -10.465 -13.436 1.00 96.69 256 GLN A O 1
ATOM 1983 N N . PRO A 1 257 ? 1.036 -11.928 -11.742 1.00 94.94 257 PRO A N 1
ATOM 1984 C CA . PRO A 1 257 ? 1.214 -13.087 -12.613 1.00 94.94 257 PRO A CA 1
ATOM 1985 C C . PRO A 1 257 ? -0.050 -13.394 -13.426 1.00 94.94 257 PRO A C 1
ATOM 1987 O O . PRO A 1 257 ? -1.167 -13.216 -12.943 1.00 94.94 257 PRO A O 1
ATOM 1990 N N . GLY A 1 258 ? 0.127 -13.869 -14.659 1.00 94.19 258 GLY A N 1
ATOM 1991 C CA . GLY A 1 258 ? -0.943 -14.293 -15.569 1.00 94.19 258 GLY A CA 1
ATOM 1992 C C . GLY A 1 258 ? -1.554 -13.178 -16.426 1.00 94.19 258 GLY A C 1
ATOM 1993 O O . GLY A 1 258 ? -2.329 -13.468 -17.335 1.00 94.19 258 GLY A O 1
ATOM 1994 N N . PHE A 1 259 ? -1.189 -11.912 -16.198 1.00 94.19 259 PHE A N 1
ATOM 1995 C CA . PHE A 1 259 ? -1.781 -10.761 -16.886 1.00 94.19 259 PHE A CA 1
ATOM 1996 C C . PHE A 1 259 ? -0.733 -9.997 -17.704 1.00 94.19 259 PHE A C 1
ATOM 1998 O O . PHE A 1 259 ? -0.139 -9.014 -17.254 1.00 94.19 259 PHE A O 1
ATOM 2005 N N . VAL A 1 260 ? -0.533 -10.444 -18.947 1.00 93.38 260 VAL A N 1
ATOM 2006 C CA . VAL A 1 260 ? 0.360 -9.805 -19.925 1.00 93.38 260 VAL A CA 1
ATOM 2007 C C . VAL A 1 260 ? -0.393 -9.492 -21.210 1.00 93.38 260 VAL A C 1
ATOM 2009 O O . VAL A 1 260 ? -1.111 -10.328 -21.756 1.00 93.38 260 VAL A O 1
ATOM 2012 N N . ARG A 1 261 ? -0.212 -8.273 -21.723 1.00 93.25 261 ARG A N 1
ATOM 2013 C CA . ARG A 1 261 ? -0.700 -7.871 -23.046 1.00 93.25 261 ARG A CA 1
ATOM 2014 C C . ARG A 1 261 ? 0.384 -8.075 -24.093 1.00 93.25 261 ARG A C 1
ATOM 2016 O O . ARG A 1 261 ? 1.557 -7.764 -23.875 1.00 93.25 261 ARG A O 1
ATOM 2023 N N . THR A 1 262 ? -0.046 -8.520 -25.270 1.00 88.44 262 THR A N 1
ATOM 2024 C CA . THR A 1 262 ? 0.819 -8.700 -26.438 1.00 88.44 262 THR A CA 1
ATOM 2025 C C . THR A 1 262 ? 1.554 -7.409 -26.814 1.00 88.44 262 THR A C 1
ATOM 2027 O O . THR A 1 262 ? 0.976 -6.325 -26.665 1.00 88.44 262 THR A O 1
ATOM 2030 N N . PRO A 1 263 ? 2.773 -7.501 -27.379 1.00 90.25 263 PRO A N 1
ATOM 2031 C CA . PRO A 1 263 ? 3.580 -6.328 -27.673 1.00 90.25 263 PRO A CA 1
ATOM 2032 C C . PRO A 1 263 ? 2.906 -5.272 -28.557 1.00 90.25 263 PRO A C 1
ATOM 2034 O O . PRO A 1 263 ? 2.531 -5.548 -29.700 1.00 90.25 263 PRO A O 1
ATOM 2037 N N . ARG A 1 264 ? 2.836 -4.033 -28.058 1.00 88.88 264 ARG A N 1
ATOM 2038 C CA . ARG A 1 264 ? 2.298 -2.862 -28.774 1.00 88.88 264 ARG A CA 1
ATOM 2039 C C . ARG A 1 264 ? 3.148 -1.620 -28.527 1.00 88.88 264 ARG A C 1
ATOM 2041 O O . ARG A 1 264 ? 3.893 -1.555 -27.554 1.00 88.88 264 ARG A O 1
ATOM 2048 N N . THR A 1 265 ? 3.029 -0.625 -29.399 1.00 88.19 265 THR A N 1
ATOM 2049 C CA . THR A 1 265 ? 3.691 0.671 -29.206 1.00 88.19 265 THR A CA 1
ATOM 2050 C C . THR A 1 265 ? 2.818 1.546 -28.315 1.00 88.19 265 THR A C 1
ATOM 2052 O O . THR A 1 265 ? 1.832 2.095 -28.794 1.00 88.19 265 THR A O 1
ATOM 2055 N N . ASN A 1 266 ? 3.166 1.657 -27.030 1.00 78.50 266 ASN A N 1
ATOM 2056 C CA . ASN A 1 266 ? 2.442 2.520 -26.083 1.00 78.50 266 ASN A CA 1
ATOM 2057 C C . ASN A 1 266 ? 3.334 3.589 -25.423 1.00 78.50 266 ASN A C 1
ATOM 2059 O O . ASN A 1 266 ? 2.850 4.650 -25.058 1.00 78.50 266 ASN A O 1
ATOM 2063 N N . GLY A 1 267 ? 4.653 3.368 -25.358 1.00 67.19 267 GLY A N 1
ATOM 2064 C CA . GLY A 1 267 ? 5.621 4.300 -24.761 1.00 67.19 267 GLY A CA 1
ATOM 2065 C C . GLY A 1 267 ? 6.650 4.881 -25.732 1.00 67.19 267 GLY A C 1
ATOM 2066 O O . GLY A 1 267 ? 7.605 5.498 -25.288 1.00 67.19 267 GLY A O 1
ATOM 2067 N N . GLY A 1 268 ? 6.478 4.690 -27.042 1.00 78.12 268 GLY A N 1
ATOM 2068 C CA . GLY A 1 268 ? 7.492 5.003 -28.063 1.00 78.12 268 GLY A CA 1
ATOM 2069 C C . GLY A 1 268 ? 8.325 3.789 -28.489 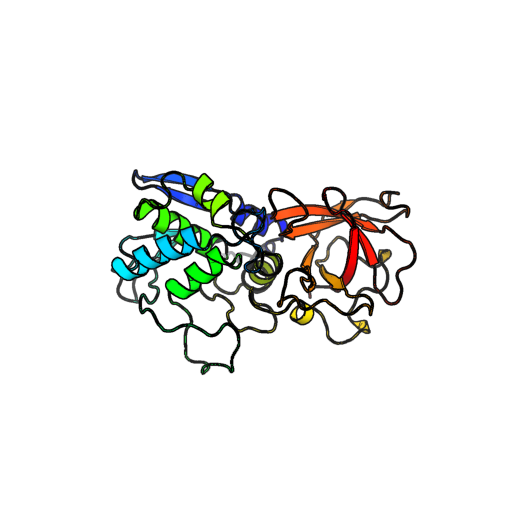1.00 78.12 268 GLY A C 1
ATOM 2070 O O . GLY A 1 268 ? 9.027 3.848 -29.494 1.00 78.12 268 GLY A O 1
ATOM 2071 N N . VAL A 1 269 ? 8.180 2.662 -27.783 1.00 88.12 269 VAL A N 1
ATOM 2072 C CA . VAL A 1 269 ? 8.782 1.366 -28.116 1.00 88.12 269 VAL A CA 1
ATOM 2073 C C . VAL A 1 269 ? 7.700 0.294 -28.157 1.00 88.12 269 VAL A C 1
ATOM 2075 O O . VAL A 1 269 ? 6.769 0.306 -27.348 1.00 88.12 269 VAL A O 1
ATOM 2078 N N . LYS A 1 270 ? 7.820 -0.643 -29.102 1.00 92.56 270 LYS A N 1
ATOM 2079 C CA . LYS A 1 270 ? 6.984 -1.843 -29.139 1.00 92.56 270 LYS A CA 1
ATOM 2080 C C . LYS A 1 270 ? 7.484 -2.824 -28.081 1.00 92.56 270 LYS A C 1
ATOM 2082 O O . LYS A 1 270 ? 8.589 -3.334 -28.208 1.00 92.56 270 LYS A O 1
ATOM 2087 N N . SER A 1 271 ? 6.678 -3.081 -27.058 1.00 92.44 271 SER A N 1
ATOM 2088 C CA . SER A 1 271 ? 7.027 -3.985 -25.955 1.00 92.44 271 SER A CA 1
ATOM 2089 C C . SER A 1 271 ? 5.785 -4.681 -25.414 1.00 92.44 271 SER A C 1
ATOM 2091 O O . SER A 1 271 ? 4.674 -4.168 -25.585 1.00 92.44 271 SER A O 1
ATOM 2093 N N . GLN A 1 272 ? 5.966 -5.847 -24.782 1.00 93.00 272 GLN A N 1
ATOM 2094 C CA . GLN A 1 272 ? 4.914 -6.444 -23.955 1.00 93.00 272 GLN A CA 1
ATOM 2095 C C . GLN A 1 272 ? 4.548 -5.506 -22.802 1.00 93.00 272 GLN A C 1
ATOM 2097 O O . GLN A 1 272 ? 5.405 -4.753 -22.332 1.00 93.00 272 GLN A O 1
ATOM 2102 N N . ALA A 1 273 ? 3.298 -5.565 -22.344 1.00 95.00 273 ALA A N 1
ATOM 2103 C CA . ALA A 1 273 ? 2.879 -4.833 -21.157 1.00 95.00 273 ALA A CA 1
ATOM 2104 C C . ALA A 1 273 ? 2.483 -5.801 -20.045 1.00 95.00 273 ALA A C 1
ATOM 2106 O O . ALA A 1 273 ? 1.661 -6.690 -20.262 1.00 95.00 273 ALA A O 1
ATOM 2107 N N . ILE A 1 274 ? 3.054 -5.604 -18.862 1.00 95.44 274 ILE A N 1
ATOM 2108 C CA . ILE A 1 274 ? 2.816 -6.429 -17.675 1.00 95.44 274 ILE A CA 1
ATOM 2109 C C . ILE A 1 274 ? 1.841 -5.709 -16.747 1.00 95.44 274 ILE A C 1
ATOM 2111 O O . ILE A 1 274 ? 1.915 -4.489 -16.597 1.00 95.44 274 ILE A O 1
ATOM 2115 N N . GLN A 1 275 ? 0.916 -6.438 -16.133 1.00 97.50 275 GLN A N 1
ATOM 2116 C CA . GLN A 1 275 ? 0.043 -5.874 -15.112 1.00 97.50 275 GLN A CA 1
ATOM 2117 C C . GLN A 1 275 ? 0.832 -5.678 -13.813 1.00 97.50 275 GLN A C 1
ATOM 2119 O O . GLN A 1 275 ? 1.527 -6.582 -13.355 1.00 97.50 275 GLN A O 1
ATOM 2124 N N . VAL A 1 276 ? 0.714 -4.497 -13.212 1.00 97.94 276 VAL A N 1
ATOM 2125 C CA . VAL A 1 276 ? 1.375 -4.130 -11.955 1.00 97.94 276 VAL A CA 1
ATOM 2126 C C . VAL A 1 276 ? 0.331 -3.634 -10.965 1.00 97.94 276 VAL A C 1
ATOM 2128 O O . VAL A 1 276 ? -0.612 -2.949 -11.365 1.00 97.94 276 VAL A O 1
ATOM 2131 N N . VAL A 1 277 ? 0.501 -3.980 -9.689 1.00 98.38 277 VAL A N 1
ATOM 2132 C CA . VAL A 1 277 ? -0.286 -3.475 -8.559 1.00 98.38 277 VAL A CA 1
ATOM 2133 C C . VAL A 1 277 ? 0.619 -2.631 -7.663 1.00 98.38 277 VAL A C 1
ATOM 2135 O O . VAL A 1 277 ? 1.720 -3.052 -7.300 1.00 98.38 277 VAL A O 1
ATOM 2138 N N . GLU A 1 278 ? 0.169 -1.427 -7.319 1.00 97.38 278 GLU A N 1
ATOM 2139 C CA . GLU A 1 278 ? 0.939 -0.477 -6.518 1.00 97.38 278 GLU A CA 1
ATOM 2140 C C . GLU A 1 278 ? 0.054 0.414 -5.646 1.00 97.38 278 GLU A C 1
ATOM 2142 O O . GLU A 1 278 ? -1.105 0.647 -5.973 1.00 97.38 278 GLU A O 1
ATOM 2147 N N . SER A 1 279 ? 0.625 0.964 -4.569 1.00 96.88 279 SER A N 1
ATOM 2148 C CA . SER A 1 279 ? 0.038 2.095 -3.841 1.00 96.88 279 SER A CA 1
ATOM 2149 C C . SER A 1 279 ? 0.863 3.356 -4.096 1.00 96.88 279 SER A C 1
ATOM 2151 O O . SER A 1 279 ? 2.050 3.391 -3.771 1.00 96.88 279 SER A O 1
ATOM 2153 N N . THR A 1 280 ? 0.273 4.383 -4.713 1.00 93.88 280 THR A N 1
ATOM 2154 C CA . THR A 1 280 ? 1.013 5.556 -5.208 1.00 93.88 280 THR A CA 1
ATOM 2155 C C . THR A 1 280 ? 0.215 6.862 -5.134 1.00 93.88 280 THR A C 1
ATOM 2157 O O . THR A 1 280 ? -1.005 6.878 -5.283 1.00 93.88 280 THR A O 1
ATOM 2160 N N . ALA A 1 281 ? 0.912 7.997 -5.009 1.00 90.94 281 ALA A N 1
ATOM 2161 C CA . ALA A 1 281 ? 0.322 9.324 -5.228 1.00 90.94 281 ALA A CA 1
ATOM 2162 C C . ALA A 1 281 ? -0.014 9.593 -6.708 1.00 90.94 281 ALA A C 1
ATOM 2164 O O . ALA A 1 281 ? -0.743 10.536 -7.013 1.00 90.94 281 ALA A O 1
ATOM 2165 N N . GLY A 1 282 ? 0.518 8.785 -7.634 1.00 89.69 282 GLY A N 1
ATOM 2166 C CA . GLY A 1 282 ? 0.317 8.919 -9.080 1.00 89.69 282 GLY A CA 1
ATOM 2167 C C . GLY A 1 282 ? -1.076 8.527 -9.589 1.00 89.69 282 GLY A C 1
ATOM 2168 O O . GLY A 1 282 ? -1.283 8.520 -10.799 1.00 89.69 282 GLY A O 1
ATOM 2169 N N . HIS A 1 283 ? -2.018 8.192 -8.707 1.00 92.81 283 HIS A N 1
ATOM 2170 C CA . HIS A 1 283 ? -3.407 7.882 -9.042 1.00 92.81 283 HIS A CA 1
ATOM 2171 C C . HIS A 1 283 ? -4.319 8.175 -7.848 1.00 92.81 283 HIS A C 1
ATOM 2173 O O . HIS A 1 283 ? -3.840 8.239 -6.716 1.00 92.81 283 HIS A O 1
ATOM 2179 N N . LYS A 1 284 ? -5.623 8.360 -8.088 1.00 93.88 284 LYS A N 1
ATOM 2180 C CA . LYS A 1 284 ? -6.653 8.506 -7.049 1.00 93.88 284 LYS A CA 1
ATOM 2181 C C . LYS A 1 284 ? -7.854 7.609 -7.388 1.00 93.88 284 LYS A C 1
ATOM 2183 O O . LYS A 1 284 ? -8.519 7.898 -8.382 1.00 93.88 284 LYS A O 1
ATOM 2188 N N . PRO A 1 285 ? -8.177 6.573 -6.585 1.00 94.75 285 PRO A N 1
ATOM 2189 C CA . PRO A 1 285 ? -7.529 6.150 -5.328 1.00 94.75 285 PRO A CA 1
ATOM 2190 C C . PRO A 1 285 ? -6.094 5.630 -5.530 1.00 94.75 285 PRO A C 1
ATOM 2192 O O . PRO A 1 285 ? -5.680 5.375 -6.652 1.00 94.75 285 PRO A O 1
ATOM 2195 N N . GLY A 1 286 ? -5.308 5.523 -4.463 1.00 95.31 286 GLY A N 1
ATOM 2196 C CA . GLY A 1 286 ? -3.859 5.308 -4.546 1.00 95.31 286 GLY A CA 1
ATOM 2197 C C . GLY A 1 286 ? -3.424 3.867 -4.774 1.00 95.31 286 GLY A C 1
ATOM 2198 O O . GLY A 1 286 ? -2.456 3.635 -5.494 1.00 95.31 286 GLY A O 1
ATOM 2199 N N . LEU A 1 287 ? -4.138 2.911 -4.177 1.00 97.88 287 LEU A N 1
ATOM 2200 C CA . LEU A 1 287 ? -3.957 1.485 -4.412 1.00 97.88 287 LEU A CA 1
ATOM 2201 C C . LEU A 1 287 ? -4.632 1.115 -5.734 1.00 97.88 287 LEU A C 1
ATOM 2203 O O . LEU A 1 287 ? -5.860 1.086 -5.839 1.00 97.88 287 LEU A O 1
ATOM 2207 N N . TRP A 1 288 ? -3.824 0.843 -6.751 1.00 97.00 288 TRP A N 1
ATOM 2208 C CA . TRP A 1 288 ? -4.283 0.688 -8.122 1.00 97.00 288 TRP A CA 1
ATOM 2209 C C . TRP A 1 288 ? -3.551 -0.430 -8.853 1.00 97.00 288 TRP A C 1
ATOM 2211 O O . TRP A 1 288 ? -2.485 -0.886 -8.444 1.00 97.00 288 TRP A O 1
ATOM 2221 N N . SER A 1 289 ? -4.144 -0.868 -9.959 1.00 96.69 289 SER A N 1
ATOM 2222 C CA . SER A 1 289 ? -3.551 -1.832 -10.873 1.00 96.69 289 SER A CA 1
ATOM 2223 C C . SER A 1 289 ? -3.516 -1.235 -12.276 1.00 96.69 289 SER A C 1
ATOM 2225 O O . SER A 1 289 ? -4.565 -0.907 -12.820 1.00 96.69 289 SER A O 1
ATOM 2227 N N . SER A 1 290 ? -2.336 -1.122 -12.882 1.00 95.88 290 SER A N 1
ATOM 2228 C CA . SER A 1 290 ? -2.162 -0.613 -14.250 1.00 95.88 290 SER A CA 1
ATOM 2229 C C . SER A 1 290 ? -1.208 -1.499 -15.037 1.00 95.88 290 SER A C 1
ATOM 2231 O O . SER A 1 290 ? -0.306 -2.118 -14.475 1.00 95.88 290 SER A O 1
ATOM 2233 N N . TYR A 1 291 ? -1.359 -1.504 -16.357 1.00 96.50 291 TYR A N 1
ATOM 2234 C CA . TYR A 1 291 ? -0.345 -2.065 -17.242 1.00 96.50 291 TYR A CA 1
ATOM 2235 C C . TYR A 1 291 ? 0.878 -1.157 -17.320 1.00 96.50 291 TYR A C 1
ATOM 2237 O O . TYR A 1 291 ? 0.754 0.073 -17.312 1.00 96.50 291 TYR A O 1
ATOM 2245 N N . TYR A 1 292 ? 2.057 -1.777 -17.353 1.00 95.88 292 TYR A N 1
ATOM 2246 C CA . TYR A 1 292 ? 3.357 -1.130 -17.495 1.00 95.88 292 TYR A CA 1
ATOM 2247 C C . TYR A 1 292 ? 3.976 -1.582 -18.809 1.00 95.88 292 TYR A C 1
ATOM 2249 O O . TYR A 1 292 ? 4.042 -2.779 -19.078 1.00 95.88 292 TYR A O 1
ATOM 2257 N N . SER A 1 293 ? 4.439 -0.633 -19.617 1.00 94.38 293 SER A N 1
ATOM 2258 C CA . SER A 1 293 ? 5.100 -0.889 -20.902 1.00 94.38 293 SER A CA 1
ATOM 2259 C C . SER A 1 293 ? 6.446 -0.176 -20.974 1.00 94.38 293 SER A C 1
ATOM 2261 O O . SER A 1 293 ? 6.697 0.770 -20.227 1.00 94.38 293 SER A O 1
ATOM 2263 N N . LEU A 1 294 ? 7.331 -0.610 -21.870 1.00 94.00 294 LEU A N 1
ATOM 2264 C CA . LEU A 1 294 ? 8.629 0.031 -22.037 1.00 94.00 294 LEU A CA 1
ATOM 2265 C C . LEU A 1 294 ? 8.483 1.369 -22.776 1.00 94.00 294 LEU A C 1
ATOM 2267 O O . LEU A 1 294 ? 7.864 1.452 -23.841 1.00 94.00 294 LEU A O 1
ATOM 2271 N N . ARG A 1 295 ? 9.094 2.419 -22.223 1.00 91.94 295 ARG A N 1
ATOM 2272 C CA . ARG A 1 295 ? 9.096 3.765 -22.806 1.00 91.94 295 ARG A CA 1
ATOM 2273 C C . ARG A 1 295 ? 10.296 4.022 -23.714 1.00 91.94 295 ARG A C 1
ATOM 2275 O O . ARG A 1 295 ? 10.179 4.708 -24.721 1.00 91.94 295 ARG A O 1
ATOM 2282 N N . THR A 1 296 ? 11.464 3.482 -23.385 1.00 87.06 296 THR A N 1
ATOM 2283 C CA . THR A 1 296 ? 12.684 3.681 -24.184 1.00 87.06 296 THR A CA 1
ATOM 2284 C C . THR A 1 296 ? 13.396 2.364 -24.422 1.00 87.06 296 THR A C 1
ATOM 2286 O O . THR A 1 296 ? 13.444 1.527 -23.530 1.00 87.06 296 THR A O 1
ATOM 2289 N N . ALA A 1 297 ? 13.988 2.197 -25.607 1.00 77.94 297 ALA A N 1
ATOM 2290 C CA . ALA A 1 297 ? 14.690 0.965 -25.968 1.00 77.94 297 ALA A CA 1
ATOM 2291 C C . ALA A 1 297 ? 16.034 0.830 -25.233 1.00 77.94 297 ALA A C 1
ATOM 2293 O O . ALA A 1 297 ? 16.571 -0.268 -25.130 1.00 77.94 297 ALA A O 1
ATOM 2294 N N . ASP A 1 298 ? 16.572 1.943 -24.720 1.00 76.56 298 ASP A N 1
ATOM 2295 C CA . ASP A 1 298 ? 17.800 1.952 -23.931 1.00 76.56 298 ASP A CA 1
ATOM 2296 C C . ASP A 1 298 ? 17.518 1.452 -22.507 1.00 76.56 298 ASP A C 1
ATOM 2298 O O . ASP A 1 298 ? 16.927 2.169 -21.696 1.00 76.56 298 ASP A O 1
ATOM 2302 N N . THR A 1 299 ? 17.917 0.208 -22.226 1.00 75.88 299 THR A N 1
ATOM 2303 C CA . THR A 1 299 ? 17.744 -0.466 -20.929 1.00 75.88 299 THR A CA 1
ATOM 2304 C C . THR A 1 299 ? 19.091 -0.775 -20.272 1.00 75.88 299 THR A C 1
ATOM 2306 O O . THR A 1 299 ? 19.383 -1.924 -19.915 1.00 75.88 299 THR A O 1
ATOM 2309 N N . LYS A 1 300 ? 19.974 0.232 -20.179 1.00 79.44 300 LYS A N 1
ATOM 2310 C CA . LYS A 1 300 ? 21.347 0.066 -19.664 1.00 79.44 300 LYS A CA 1
ATOM 2311 C C . LYS A 1 300 ? 21.357 -0.700 -18.344 1.00 79.44 300 LYS A C 1
ATOM 2313 O O . LYS A 1 300 ? 20.737 -0.281 -17.373 1.00 79.44 300 LYS A O 1
ATOM 2318 N N . ASN A 1 301 ? 22.106 -1.802 -18.304 1.00 80.38 301 ASN A N 1
ATOM 2319 C CA . ASN A 1 301 ? 22.357 -2.595 -17.096 1.00 80.38 301 ASN A CA 1
ATOM 2320 C C . ASN A 1 301 ? 21.082 -3.031 -16.335 1.00 80.38 301 ASN A C 1
ATOM 2322 O O . ASN A 1 301 ? 21.084 -3.059 -15.098 1.00 80.38 301 ASN A O 1
ATOM 2326 N N . GLY A 1 302 ? 20.000 -3.354 -17.057 1.00 89.88 302 GLY A N 1
ATOM 2327 C CA . GLY A 1 302 ? 18.734 -3.796 -16.455 1.00 89.88 302 GLY A CA 1
ATOM 2328 C C . GLY A 1 302 ? 17.948 -2.678 -15.763 1.00 89.88 302 GLY A C 1
ATOM 2329 O O . GLY A 1 302 ? 17.179 -2.939 -14.841 1.00 89.88 302 GLY A O 1
ATOM 2330 N N . ILE A 1 303 ? 18.181 -1.425 -16.160 1.00 95.44 303 ILE A N 1
ATOM 2331 C CA . ILE A 1 303 ? 17.388 -0.268 -15.742 1.00 95.44 303 ILE A CA 1
ATOM 2332 C C . ILE A 1 303 ? 16.384 0.036 -16.850 1.00 95.44 303 ILE A C 1
ATOM 2334 O O . ILE A 1 303 ? 16.766 0.198 -18.007 1.00 95.44 303 ILE A O 1
ATOM 2338 N N . PHE A 1 304 ? 15.105 0.133 -16.502 1.00 95.62 304 PHE A N 1
ATOM 2339 C CA . PHE A 1 304 ? 14.011 0.281 -17.456 1.00 95.62 304 PHE A CA 1
ATOM 2340 C C . PHE A 1 304 ? 13.286 1.603 -17.239 1.00 95.62 304 PHE A C 1
ATOM 2342 O O . PHE A 1 304 ? 12.831 1.887 -16.133 1.00 95.62 304 PHE A O 1
ATOM 2349 N N . ASN A 1 305 ? 13.118 2.394 -18.299 1.00 95.06 305 ASN A N 1
ATOM 2350 C CA . ASN A 1 305 ? 12.160 3.498 -18.286 1.00 95.06 305 ASN A CA 1
ATOM 2351 C C . ASN A 1 305 ? 10.797 2.951 -18.697 1.00 95.06 305 ASN A C 1
ATOM 2353 O O . ASN A 1 305 ? 10.612 2.549 -19.848 1.00 95.06 305 ASN A O 1
ATOM 2357 N N . VAL A 1 306 ? 9.855 2.937 -17.765 1.00 95.00 306 VAL A N 1
ATOM 2358 C CA . VAL A 1 306 ? 8.523 2.365 -17.952 1.00 95.00 306 VAL A CA 1
ATOM 2359 C C . VAL A 1 306 ? 7.462 3.454 -18.048 1.00 95.00 306 VAL A C 1
ATOM 2361 O O . VAL A 1 306 ? 7.552 4.503 -17.406 1.00 95.00 306 VAL A O 1
ATOM 2364 N N . LEU A 1 307 ? 6.451 3.179 -18.865 1.00 95.12 307 LEU A N 1
ATOM 2365 C CA . LEU A 1 307 ? 5.189 3.894 -18.933 1.00 95.12 307 LEU A CA 1
ATOM 2366 C C . LEU A 1 307 ? 4.140 3.123 -18.127 1.00 95.12 307 LEU A C 1
ATOM 2368 O O . LEU A 1 307 ? 3.805 1.991 -18.473 1.00 95.12 307 LEU A O 1
ATOM 2372 N N . ARG A 1 308 ? 3.589 3.774 -17.109 1.00 95.31 308 ARG A N 1
ATOM 2373 C CA . ARG A 1 308 ? 2.408 3.373 -16.350 1.00 95.31 308 ARG A CA 1
ATOM 2374 C C . ARG A 1 308 ? 1.166 3.897 -17.067 1.00 95.31 308 ARG A C 1
ATOM 2376 O O . ARG A 1 308 ? 0.913 5.100 -17.063 1.00 95.31 308 ARG A O 1
ATOM 2383 N N . GLU A 1 309 ? 0.434 3.005 -17.724 1.00 93.19 309 GLU A N 1
ATOM 2384 C CA . GLU A 1 309 ? -0.588 3.371 -18.716 1.00 93.19 309 GLU A CA 1
ATOM 2385 C C . GLU A 1 309 ? -1.771 4.175 -18.149 1.00 93.19 309 GLU A C 1
ATOM 2387 O O . GLU A 1 309 ? -2.352 4.981 -18.871 1.00 93.19 309 GLU A O 1
ATOM 2392 N N . GLU A 1 310 ? -2.114 3.983 -16.874 1.00 91.62 310 GLU A N 1
ATOM 2393 C CA . GLU A 1 310 ? -3.302 4.574 -16.240 1.00 91.62 310 GLU A CA 1
ATOM 2394 C C . GLU A 1 310 ? -2.949 5.535 -15.084 1.00 91.62 310 GLU A C 1
ATOM 2396 O O . GLU A 1 310 ? -3.764 5.774 -14.199 1.00 91.62 310 GLU A O 1
ATOM 2401 N N . MET A 1 311 ? -1.731 6.098 -15.067 1.00 91.62 311 MET A N 1
ATOM 2402 C CA . MET A 1 311 ? -1.249 6.966 -13.977 1.00 91.62 311 MET A CA 1
ATOM 2403 C C . MET A 1 311 ? -1.114 8.433 -14.400 1.00 91.62 311 MET A C 1
ATOM 2405 O O . MET A 1 311 ? -0.677 8.742 -15.508 1.00 91.62 311 MET A O 1
ATOM 2409 N N . THR A 1 312 ? -1.382 9.358 -13.474 1.00 88.94 312 THR A N 1
ATOM 2410 C CA . THR A 1 312 ? -1.174 10.806 -13.674 1.00 88.94 312 THR A CA 1
ATOM 2411 C C . THR A 1 312 ? 0.303 11.182 -13.743 1.00 88.94 312 THR A C 1
ATOM 2413 O O . THR A 1 312 ? 0.670 12.154 -14.400 1.00 88.94 312 THR A O 1
ATOM 2416 N N . VAL A 1 313 ? 1.164 10.387 -13.102 1.00 86.25 313 VAL A N 1
ATOM 2417 C CA . VAL A 1 313 ? 2.622 10.458 -13.232 1.00 86.25 313 VAL A CA 1
ATOM 2418 C C . VAL A 1 313 ? 3.066 9.256 -14.074 1.00 86.25 313 VAL A C 1
ATOM 2420 O O . VAL A 1 313 ? 3.472 8.234 -13.535 1.00 86.25 313 VAL A O 1
ATOM 2423 N N . PRO A 1 314 ? 2.975 9.303 -15.407 1.00 88.19 314 PRO A N 1
ATOM 2424 C CA . PRO A 1 314 ? 3.045 8.096 -16.229 1.00 88.19 314 PRO A CA 1
ATOM 2425 C C . PRO A 1 314 ? 4.424 7.431 -16.272 1.00 88.19 314 PRO A C 1
ATOM 2427 O O . PRO A 1 314 ? 4.526 6.298 -16.709 1.00 88.19 314 PRO A O 1
ATOM 2430 N N . ASN A 1 315 ? 5.500 8.087 -15.841 1.00 92.62 315 ASN A N 1
ATOM 2431 C CA . ASN A 1 315 ? 6.856 7.611 -16.119 1.00 92.62 315 ASN A CA 1
ATOM 2432 C C . ASN A 1 315 ? 7.610 7.265 -14.845 1.00 92.62 315 ASN A C 1
ATOM 2434 O O . ASN A 1 315 ? 7.606 8.058 -13.905 1.00 92.62 315 ASN A O 1
ATOM 2438 N N . LEU A 1 316 ? 8.297 6.126 -14.857 1.00 93.81 316 LEU A N 1
ATOM 2439 C CA . LEU A 1 316 ? 9.234 5.722 -13.812 1.00 93.81 316 LEU A CA 1
ATOM 2440 C C . LEU A 1 316 ? 10.484 5.103 -14.432 1.00 93.81 316 LEU A C 1
ATOM 2442 O O . LEU A 1 316 ? 10.423 4.494 -15.499 1.00 93.81 316 LEU A O 1
ATOM 2446 N N . THR A 1 317 ? 11.602 5.222 -13.728 1.00 95.62 317 THR A N 1
ATOM 2447 C CA . THR A 1 317 ? 12.831 4.488 -14.029 1.00 95.62 317 THR A CA 1
ATOM 2448 C C . THR A 1 317 ? 13.021 3.449 -12.935 1.00 95.62 317 THR A C 1
ATOM 2450 O O . THR A 1 317 ? 13.048 3.803 -11.756 1.00 95.62 317 THR A O 1
ATOM 2453 N N . VAL A 1 318 ? 13.093 2.173 -13.311 1.00 96.94 318 VAL A N 1
ATOM 2454 C CA . VAL A 1 318 ? 13.016 1.053 -12.366 1.00 96.94 318 VAL A CA 1
ATOM 2455 C C . VAL A 1 318 ? 14.075 -0.010 -12.616 1.00 96.94 318 VAL A C 1
ATOM 2457 O O . VAL A 1 318 ? 14.547 -0.199 -13.737 1.00 96.94 318 VAL A O 1
ATOM 2460 N N . ARG A 1 319 ? 14.388 -0.754 -11.558 1.00 97.00 319 ARG A N 1
ATOM 2461 C CA . ARG A 1 319 ? 15.008 -2.078 -11.624 1.00 97.00 319 ARG A CA 1
ATOM 2462 C C . ARG A 1 319 ? 13.995 -3.147 -11.254 1.00 97.00 319 ARG A C 1
ATOM 2464 O O . ARG A 1 319 ? 13.044 -2.870 -10.527 1.00 97.00 319 ARG A O 1
ATOM 2471 N N . ILE A 1 320 ? 14.206 -4.354 -11.771 1.00 97.31 320 ILE A N 1
ATOM 2472 C CA . ILE A 1 320 ? 13.255 -5.460 -11.650 1.00 97.31 320 ILE A CA 1
ATOM 2473 C C . ILE A 1 320 ? 13.987 -6.718 -11.191 1.00 97.31 320 ILE A C 1
ATOM 2475 O O . ILE A 1 320 ? 15.053 -7.041 -11.721 1.00 97.31 320 ILE A O 1
ATOM 2479 N N . ALA A 1 321 ? 13.413 -7.428 -10.225 1.00 96.75 321 ALA A N 1
ATOM 2480 C CA . ALA A 1 321 ? 13.900 -8.722 -9.759 1.00 96.75 321 ALA A CA 1
ATOM 2481 C C . ALA A 1 321 ? 12.741 -9.718 -9.641 1.00 96.75 321 ALA A C 1
ATOM 2483 O O . ALA A 1 321 ? 11.624 -9.343 -9.287 1.00 96.75 321 ALA A O 1
ATOM 2484 N N . GLU A 1 322 ? 13.001 -10.985 -9.965 1.00 95.38 322 GLU A N 1
ATOM 2485 C CA . GLU A 1 322 ? 12.028 -12.069 -9.791 1.00 95.38 322 GLU A CA 1
ATOM 2486 C C . GLU A 1 322 ? 11.837 -12.363 -8.299 1.00 95.38 322 GLU A C 1
ATOM 2488 O O . GLU A 1 322 ? 12.811 -12.526 -7.561 1.00 95.38 322 GLU A O 1
ATOM 2493 N N . LEU A 1 323 ? 10.583 -12.461 -7.863 1.00 89.69 323 LEU A N 1
ATOM 2494 C CA . LEU A 1 323 ? 10.233 -12.863 -6.506 1.00 89.69 323 LEU A CA 1
ATOM 2495 C C . LEU A 1 323 ? 10.160 -14.387 -6.427 1.00 89.69 323 LEU A C 1
ATOM 2497 O O . LEU A 1 323 ? 9.109 -14.976 -6.690 1.00 89.69 323 LEU A O 1
ATOM 2501 N N . ARG A 1 324 ? 11.284 -15.002 -6.051 1.00 76.75 324 ARG A N 1
ATOM 2502 C CA . ARG A 1 324 ? 11.382 -16.449 -5.807 1.00 76.75 324 ARG A CA 1
ATOM 2503 C C . ARG A 1 324 ? 10.583 -16.892 -4.586 1.00 76.75 324 ARG A C 1
ATOM 2505 O O . ARG A 1 324 ? 10.285 -16.046 -3.711 1.00 76.75 324 ARG A O 1
#

Sequence (324 aa):
MHSVSFQAGDAEMMTPMDYKARYEKIVVRLKNGKEQAVKVNMYRLRVMPEGTYGGYNQTAKQAFMAKLNKNGVDTEIRVDIDEGYLYLDPDLDPGQGSAFRMATDAGGALPLHGPSPSKNELPNDMATLAAYVFAGKGAPEHCQIVLQLAHQWDLAPDPQKYADDALGLDCNGFVGNYLWHAKRENDWRNLGLRNWDLGPDATIDAFFPFRPADFVTKWDDLDGTKMYVLGMVDGNGSIIKGGGDLAAAGHIMLTQPGFVRTPRTNGGVKSQAIQVVESTAGHKPGLWSSYYSLRTADTKNGIFNVLREEMTVPNLTVRIAELR

Foldseek 3Di:
DDDDDDDPDPPPFQWLVNQQVLQQFQWAQAPVRDIDGAHLQAAAADQADAPDRNYQPVVLLVVLVVCCLVCPPPDWAWFQDPVGIAIADPPDDPDDDRYDHFDSDPPDDPPLDDDDDDPPDQPRHLSVLSVCQQNQQARSRSLNRSLNSCNVVVVCVPSRVCSNNRGHHHFLSSQLCCCQCRVVVPDSSRQCRPVCQRHSSHFPLSPDDPDLVQWDQDQVPDDLQFKKKKKFADPVRHGLRADDHPVSHIHMWMFGHPDKDAFDPDQNDTFIWTKIWGQDPQDVRRGDIFTKTANDPDCPSQWTWIAGRPTNPGTGIIIMGTDD

Secondary structure (DSSP, 8-state):
------------PPPHHHHHHHHT-EEEEPTTS-EEEE---SB--TTSPTTSTT---HHHHHHHHHHHHHH-S-S-EEEEETTEEEEE-TT--TTSSSEE--B--------SSSS---TT----BHHHHHHHHHTT---HHHHHHHHHHHHHTTS-SSHHHHHHHH--B-HHHHHHHIIIIITT---TT---TT-TTTSTTS-GGGGS-SSGGGB---GGG--TTS-EEEEEB-TTS-B----SSGGG---EEEEEEEEEEEEEESSSSEEEEEEEEEE-TTSSSSEEEEEEEES-S--GGGEEEEEETT-SS-EEEEEEEE--